Protein AF-A0A920FGV5-F1 (afdb_monomer)

Radius of gyration: 20.93 Å; Cα contacts (8 Å, |Δi|>4): 218; chains: 1; bounding box: 68×31×60 Å

Structure (mmCIF, N/CA/C/O backbone):
data_AF-A0A920FGV5-F1
#
_entry.id   AF-A0A920FGV5-F1
#
loop_
_atom_site.group_PDB
_atom_site.id
_atom_site.type_symbol
_atom_site.label_atom_id
_atom_site.label_alt_id
_atom_site.label_comp_id
_atom_site.label_asym_id
_atom_site.label_entity_id
_atom_site.label_seq_id
_atom_site.pdbx_PDB_ins_code
_atom_site.Cartn_x
_atom_site.Cartn_y
_atom_site.Cartn_z
_atom_site.occupancy
_atom_site.B_iso_or_equiv
_atom_site.auth_seq_id
_atom_site.auth_comp_id
_atom_sit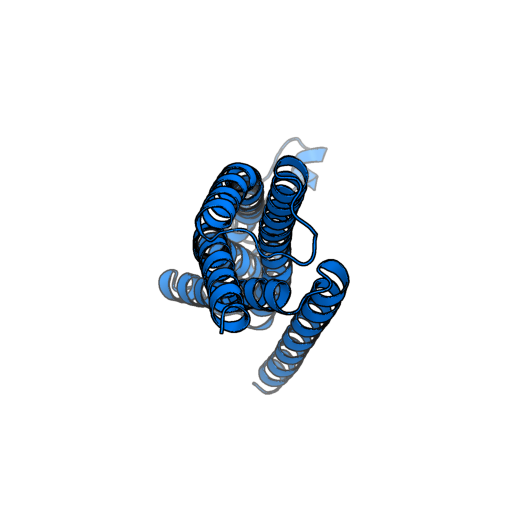e.auth_asym_id
_atom_site.auth_atom_id
_atom_site.pdbx_PDB_model_num
ATOM 1 N N . MET A 1 1 ? 6.441 -15.265 -30.733 1.00 62.12 1 MET A N 1
ATOM 2 C CA . MET A 1 1 ? 5.101 -15.097 -30.119 1.00 62.12 1 MET A CA 1
ATOM 3 C C . MET A 1 1 ? 4.821 -16.182 -29.085 1.00 62.12 1 MET A C 1
ATOM 5 O O . MET A 1 1 ? 4.307 -15.846 -28.029 1.00 62.12 1 MET A O 1
ATOM 9 N N . GLU A 1 2 ? 5.210 -17.440 -29.330 1.00 74.38 2 GLU A N 1
ATOM 10 C CA . GLU A 1 2 ? 5.067 -18.526 -28.342 1.00 74.38 2 GLU A CA 1
ATOM 11 C C . GLU A 1 2 ? 5.824 -18.269 -27.028 1.00 74.38 2 GLU A C 1
ATOM 13 O O . GLU A 1 2 ? 5.257 -18.471 -25.958 1.00 74.38 2 GLU A O 1
ATOM 18 N N . ASP A 1 3 ? 7.060 -17.759 -27.084 1.00 78.19 3 ASP A N 1
ATOM 19 C CA . ASP A 1 3 ? 7.849 -17.501 -25.867 1.00 78.19 3 ASP A CA 1
ATOM 20 C C . ASP A 1 3 ? 7.235 -16.401 -24.991 1.00 78.19 3 ASP A C 1
ATOM 22 O O . ASP A 1 3 ? 7.094 -16.584 -23.785 1.00 78.19 3 ASP A O 1
ATOM 26 N N . GLN A 1 4 ? 6.730 -15.320 -25.598 1.00 74.75 4 GLN A N 1
ATOM 27 C CA . GLN A 1 4 ? 6.008 -14.267 -24.869 1.00 74.75 4 GLN A CA 1
ATOM 28 C C . GLN A 1 4 ? 4.734 -14.797 -24.191 1.00 74.75 4 GLN A C 1
ATOM 30 O O . GLN A 1 4 ? 4.413 -14.390 -23.077 1.00 74.75 4 GLN A O 1
ATOM 35 N N . GLN A 1 5 ? 3.998 -15.711 -24.834 1.00 82.25 5 GLN A N 1
ATOM 36 C CA . GLN A 1 5 ? 2.807 -16.322 -24.231 1.00 82.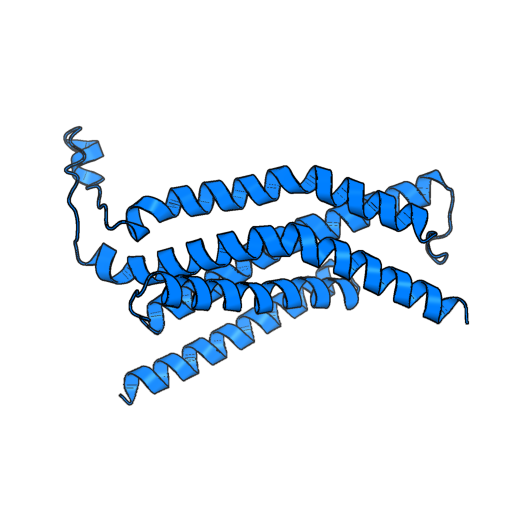25 5 GLN A CA 1
ATOM 37 C C . GLN A 1 5 ? 3.168 -17.245 -23.062 1.00 82.25 5 GLN A C 1
ATOM 39 O O . GLN A 1 5 ? 2.500 -17.213 -22.026 1.00 82.25 5 GLN A O 1
ATOM 44 N N . LYS A 1 6 ? 4.246 -18.029 -23.192 1.00 83.44 6 LYS A N 1
ATOM 45 C CA . LYS A 1 6 ? 4.766 -18.862 -22.098 1.00 83.44 6 LYS A CA 1
ATOM 46 C C . LYS A 1 6 ? 5.191 -17.999 -20.911 1.00 83.44 6 LYS A C 1
ATOM 48 O O . LYS A 1 6 ? 4.762 -18.268 -19.791 1.00 83.44 6 LYS A O 1
ATOM 53 N N . GLU A 1 7 ? 5.935 -16.924 -21.148 1.00 84.12 7 GLU A N 1
ATOM 54 C CA . GLU A 1 7 ? 6.348 -15.978 -20.105 1.00 84.12 7 GLU A CA 1
ATOM 55 C C . GLU A 1 7 ? 5.155 -15.294 -19.428 1.00 84.12 7 GLU A C 1
ATOM 57 O O . GLU A 1 7 ? 5.101 -15.235 -18.200 1.00 84.12 7 GLU A O 1
ATOM 62 N N . LEU A 1 8 ? 4.150 -14.848 -20.193 1.00 85.62 8 LEU A N 1
ATOM 63 C CA . LEU A 1 8 ? 2.898 -14.313 -19.643 1.00 85.62 8 LEU A CA 1
ATOM 64 C C . LEU A 1 8 ? 2.190 -15.322 -18.736 1.00 85.62 8 LEU A C 1
ATOM 66 O O . LEU A 1 8 ? 1.737 -14.969 -17.644 1.00 85.62 8 LEU A O 1
ATOM 70 N N . SER A 1 9 ? 2.083 -16.577 -19.174 1.00 88.12 9 SER A N 1
ATOM 71 C CA . SER A 1 9 ? 1.426 -17.634 -18.397 1.00 88.12 9 SER A CA 1
ATOM 72 C C . SER A 1 9 ? 2.180 -17.939 -17.097 1.00 88.12 9 SER A C 1
ATOM 74 O O . SER A 1 9 ? 1.573 -18.081 -16.033 1.00 88.12 9 SER A O 1
ATOM 76 N N . PHE A 1 10 ? 3.513 -17.938 -17.148 1.00 88.81 10 PHE A N 1
ATOM 77 C CA . PHE A 1 10 ? 4.359 -18.124 -15.978 1.00 88.81 10 PHE A CA 1
ATOM 78 C C . PHE A 1 10 ? 4.214 -16.959 -14.992 1.00 88.81 10 PHE A C 1
ATOM 80 O O . PHE A 1 10 ? 3.968 -17.176 -13.806 1.00 88.81 10 PHE A O 1
ATOM 87 N N . LEU A 1 11 ? 4.294 -15.718 -15.476 1.00 87.81 11 LEU A N 1
ATOM 88 C CA . LEU A 1 11 ? 4.238 -14.518 -14.636 1.00 87.81 11 LEU A CA 1
ATOM 89 C C . LEU A 1 11 ? 2.846 -14.270 -14.048 1.00 87.81 11 LEU A C 1
ATOM 91 O O . LEU A 1 11 ? 2.734 -13.826 -12.907 1.00 87.81 11 LEU A O 1
ATOM 95 N N . SER A 1 12 ? 1.779 -14.585 -14.783 1.00 88.81 12 SER A N 1
ATOM 96 C CA . SER A 1 12 ? 0.411 -14.542 -14.245 1.00 88.81 12 SER A CA 1
ATOM 97 C C . SER A 1 12 ? 0.197 -15.593 -13.153 1.00 88.81 12 SER A C 1
ATOM 99 O O . SER A 1 12 ? -0.369 -15.277 -12.106 1.00 88.81 12 SER A O 1
ATOM 101 N N . THR A 1 13 ? 0.729 -16.805 -13.336 1.00 91.38 13 THR A N 1
ATOM 102 C CA . THR A 1 13 ? 0.738 -17.836 -12.288 1.00 91.38 13 THR A CA 1
ATOM 103 C C . THR A 1 13 ? 1.537 -17.370 -11.069 1.00 91.38 13 THR A C 1
ATOM 105 O O . THR A 1 13 ? 1.059 -17.483 -9.942 1.00 91.38 13 THR A O 1
ATOM 108 N N . ALA A 1 14 ? 2.715 -16.772 -11.274 1.00 91.31 14 ALA A N 1
ATOM 109 C CA . ALA A 1 14 ? 3.535 -16.225 -10.195 1.00 91.31 14 ALA A CA 1
ATOM 110 C C . ALA A 1 14 ? 2.813 -15.110 -9.420 1.00 91.31 14 ALA A C 1
ATOM 112 O O . ALA A 1 14 ? 2.854 -15.095 -8.191 1.00 91.31 14 ALA A O 1
ATOM 113 N N . LEU A 1 15 ? 2.097 -14.216 -10.113 1.00 90.00 15 LEU A N 1
ATOM 114 C CA . LEU A 1 15 ? 1.279 -13.178 -9.484 1.00 90.00 15 LEU A CA 1
ATOM 115 C C . LEU A 1 15 ? 0.161 -13.784 -8.624 1.00 90.00 15 LEU A C 1
ATOM 117 O O . LEU A 1 15 ? -0.042 -13.344 -7.493 1.00 90.00 15 LEU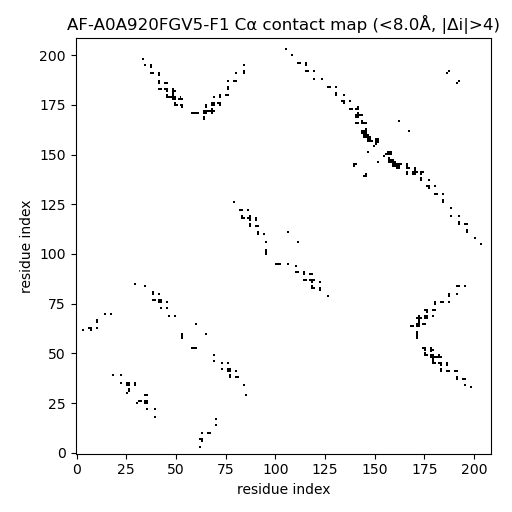 A O 1
ATOM 121 N N . LEU A 1 16 ? -0.539 -14.806 -9.125 1.00 92.81 16 LEU A N 1
ATOM 122 C CA . LEU A 1 16 ? -1.582 -15.502 -8.365 1.00 92.81 16 LEU A CA 1
ATOM 123 C C . LEU A 1 16 ? -1.018 -16.176 -7.111 1.00 92.81 16 LEU A C 1
ATOM 125 O O . LEU A 1 16 ? -1.588 -16.030 -6.031 1.00 92.81 16 LEU A O 1
ATOM 129 N N . VAL A 1 17 ? 0.121 -16.861 -7.233 1.00 94.00 17 VAL A N 1
ATOM 130 C CA . VAL A 1 17 ? 0.814 -17.471 -6.090 1.00 94.00 17 VAL A CA 1
ATOM 131 C C . VAL A 1 17 ? 1.244 -16.401 -5.084 1.00 94.00 17 VAL A C 1
ATOM 133 O O . VAL A 1 17 ? 1.019 -16.572 -3.888 1.00 94.00 17 VAL A O 1
ATOM 136 N N . ALA A 1 18 ? 1.792 -15.272 -5.539 1.00 91.50 18 ALA A N 1
ATOM 137 C CA . ALA A 1 18 ? 2.182 -14.168 -4.665 1.00 91.50 18 ALA A CA 1
ATOM 138 C C . ALA A 1 18 ? 0.981 -13.601 -3.889 1.00 91.50 18 ALA A C 1
ATOM 140 O O . ALA A 1 18 ? 1.044 -13.463 -2.668 1.00 91.50 18 ALA A O 1
ATOM 141 N N . VAL A 1 19 ? -0.137 -13.336 -4.572 1.00 91.69 19 VAL A N 1
ATOM 142 C CA . VAL A 1 19 ? -1.386 -12.865 -3.950 1.00 91.69 19 VAL A CA 1
ATOM 143 C C . VAL A 1 19 ? -1.933 -13.887 -2.951 1.00 91.69 19 VAL A C 1
ATOM 145 O O . VAL A 1 19 ? -2.377 -13.510 -1.866 1.00 91.69 19 VAL A O 1
ATOM 148 N N . PHE A 1 20 ? -1.867 -15.177 -3.277 1.00 93.38 20 PHE A N 1
ATOM 149 C CA . PHE A 1 20 ? -2.292 -16.248 -2.380 1.00 93.38 20 PHE A CA 1
ATOM 150 C C . PHE A 1 20 ? -1.418 -16.334 -1.119 1.00 93.38 20 PHE A C 1
ATOM 152 O O . PHE A 1 20 ? -1.941 -16.421 -0.009 1.00 93.38 20 PHE A O 1
ATOM 159 N N . LEU A 1 21 ? -0.094 -16.236 -1.254 1.00 93.62 21 LEU A N 1
ATOM 160 C CA . LEU A 1 21 ? 0.820 -16.199 -0.109 1.00 93.62 21 LEU A CA 1
ATOM 161 C C . LEU A 1 21 ? 0.582 -14.964 0.767 1.00 93.62 21 LEU A C 1
ATOM 163 O O . LEU A 1 21 ? 0.532 -15.079 1.991 1.00 93.62 21 LEU A O 1
ATOM 167 N N . ILE A 1 22 ? 0.363 -13.799 0.150 1.00 93.06 22 ILE A N 1
ATOM 168 C CA . ILE A 1 22 ? -0.027 -12.575 0.858 1.00 93.06 22 ILE A CA 1
ATOM 169 C C . ILE A 1 22 ? -1.320 -12.810 1.647 1.00 93.06 22 ILE A C 1
ATOM 171 O O . ILE A 1 22 ? -1.375 -12.475 2.828 1.00 93.06 22 ILE A O 1
ATOM 175 N N . LEU A 1 23 ? -2.344 -13.421 1.041 1.00 92.94 23 LEU A N 1
ATOM 176 C CA . LEU A 1 23 ? -3.597 -13.743 1.726 1.00 92.94 23 LEU A CA 1
ATOM 177 C C . LEU A 1 23 ? -3.352 -14.603 2.974 1.00 92.94 23 LEU A C 1
ATOM 179 O O . LEU A 1 23 ? -3.869 -14.271 4.040 1.00 92.94 23 LEU A O 1
ATOM 183 N N . LE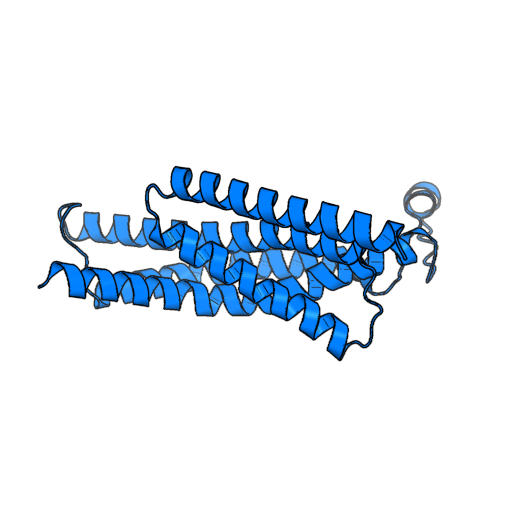U A 1 24 ? -2.556 -15.671 2.863 1.00 92.88 24 LEU A N 1
ATOM 184 C CA . LEU A 1 24 ? -2.244 -16.551 3.994 1.00 92.88 24 LEU A CA 1
ATOM 185 C C . LEU A 1 24 ? -1.539 -15.797 5.125 1.00 92.88 24 LEU A C 1
ATOM 187 O O . LEU A 1 24 ? -1.943 -15.909 6.285 1.00 92.88 24 LEU A O 1
ATOM 191 N N . ILE A 1 25 ? -0.532 -14.985 4.798 1.00 92.62 25 ILE A N 1
ATOM 192 C CA . ILE A 1 25 ? 0.185 -14.167 5.783 1.00 92.62 25 ILE A CA 1
ATOM 193 C C . ILE A 1 25 ? -0.783 -13.200 6.474 1.00 92.62 25 ILE A C 1
ATOM 195 O O . ILE A 1 25 ? -0.801 -13.122 7.700 1.00 92.62 25 ILE A O 1
ATOM 199 N N . LEU A 1 26 ? -1.639 -12.515 5.712 1.00 92.25 26 LEU A N 1
ATOM 200 C CA . LEU A 1 26 ? -2.597 -11.545 6.243 1.00 92.25 26 LEU A CA 1
ATOM 201 C C . LEU A 1 26 ? -3.649 -12.191 7.148 1.00 92.25 26 LEU A C 1
ATOM 203 O O . LEU A 1 26 ? -3.970 -11.641 8.202 1.00 92.25 26 LEU A O 1
ATOM 207 N N . VAL A 1 27 ? -4.195 -13.344 6.756 1.00 92.12 27 VAL A N 1
ATOM 208 C CA . VAL A 1 27 ? -5.166 -14.085 7.576 1.00 92.12 27 VAL A CA 1
ATOM 209 C C . VAL A 1 27 ? -4.524 -14.497 8.898 1.00 92.12 27 VAL A C 1
ATOM 211 O O . VAL A 1 27 ? -5.126 -14.296 9.953 1.00 92.12 27 VAL A O 1
ATOM 214 N N . THR A 1 28 ? -3.285 -14.987 8.848 1.00 91.19 28 THR A N 1
ATOM 215 C CA . THR A 1 28 ? -2.532 -15.398 10.040 1.00 91.19 28 THR A CA 1
ATOM 216 C C . THR A 1 28 ? -2.191 -14.199 10.933 1.00 91.19 28 THR A C 1
ATOM 218 O O . THR A 1 28 ? -2.327 -14.275 12.150 1.00 91.19 28 THR A O 1
ATOM 221 N N . GLN A 1 29 ? -1.811 -13.062 10.342 1.00 90.25 29 GLN A N 1
ATOM 222 C CA . GLN A 1 29 ? -1.442 -11.842 11.063 1.00 90.25 29 GLN A CA 1
ATOM 223 C C . GLN A 1 29 ? -2.638 -11.170 11.749 1.00 90.25 29 GLN A C 1
ATOM 225 O O . GLN A 1 29 ? -2.539 -10.751 12.901 1.00 90.25 29 GLN A O 1
ATOM 230 N N . PHE A 1 30 ? -3.763 -11.026 11.045 1.00 88.56 30 PHE A N 1
ATOM 231 C CA . PHE A 1 30 ? -4.923 -10.289 11.553 1.00 88.56 30 PHE A CA 1
ATOM 232 C C . PHE A 1 30 ? -5.937 -11.164 12.290 1.00 88.56 30 PHE A C 1
ATOM 234 O O . PHE A 1 30 ? -6.861 -10.616 12.894 1.00 88.56 30 PHE A O 1
ATOM 241 N N . ASN A 1 31 ? -5.799 -12.493 12.221 1.00 85.75 31 ASN A N 1
ATOM 242 C CA . ASN A 1 31 ? -6.756 -13.468 12.750 1.00 85.75 31 ASN A CA 1
ATOM 243 C C . ASN A 1 31 ? -8.220 -13.136 12.378 1.00 85.75 31 ASN A C 1
ATOM 245 O O . ASN A 1 31 ? -9.154 -13.309 13.160 1.00 85.75 31 ASN A O 1
ATOM 249 N N . ALA A 1 32 ? -8.417 -12.550 11.195 1.00 84.25 32 ALA A N 1
ATOM 250 C CA . ALA A 1 32 ? -9.699 -12.054 10.718 1.00 84.25 32 ALA A CA 1
ATOM 251 C C . ALA A 1 32 ? -9.699 -12.014 9.191 1.00 84.25 32 ALA A C 1
ATOM 253 O O . ALA A 1 32 ? -8.719 -11.593 8.589 1.00 84.25 32 ALA A O 1
ATOM 254 N N . PHE A 1 33 ? -10.824 -12.370 8.564 1.00 85.19 33 PHE A N 1
ATOM 255 C CA . PHE A 1 33 ? -10.941 -12.400 7.100 1.00 85.19 33 PHE A CA 1
ATOM 256 C C . PHE A 1 33 ? -11.206 -11.021 6.466 1.00 85.19 33 PHE A C 1
ATOM 258 O O . PHE A 1 33 ? -10.864 -10.777 5.314 1.00 85.19 33 PHE A O 1
ATOM 265 N N . SER A 1 34 ? -11.773 -10.073 7.221 1.00 88.19 34 SER A N 1
ATOM 266 C CA . SER A 1 34 ? -12.132 -8.749 6.687 1.00 88.19 34 SER A CA 1
ATOM 267 C C . SER A 1 34 ? -10.920 -7.883 6.333 1.00 88.19 34 SER A C 1
ATOM 269 O O . SER A 1 34 ? -10.922 -7.241 5.289 1.00 88.19 34 SER A O 1
ATOM 271 N N . SER A 1 35 ? -9.889 -7.861 7.185 1.00 90.12 35 SER A N 1
ATOM 272 C CA . SER A 1 35 ? -8.682 -7.051 6.958 1.00 90.12 35 SER A CA 1
ATOM 273 C C . SER A 1 35 ? -7.906 -7.491 5.705 1.00 90.12 35 SER A C 1
ATOM 275 O O . SER A 1 35 ? -7.611 -6.625 4.881 1.00 90.12 35 SER A O 1
ATOM 277 N N . PRO A 1 36 ? -7.643 -8.800 5.486 1.00 91.31 36 PRO A N 1
ATOM 278 C CA . PRO A 1 36 ? -7.029 -9.293 4.255 1.00 91.31 36 PRO A CA 1
ATOM 279 C C . PRO A 1 36 ? -7.779 -8.885 2.987 1.00 91.31 36 PRO A C 1
ATOM 281 O O . PRO A 1 36 ? -7.151 -8.435 2.036 1.00 91.31 36 PRO A O 1
ATOM 284 N N . VAL A 1 37 ? -9.113 -8.979 2.971 1.00 91.62 37 VAL A N 1
ATOM 285 C CA . VAL A 1 37 ? -9.919 -8.612 1.792 1.00 91.62 37 VAL A CA 1
ATOM 286 C C . VAL A 1 37 ? -9.780 -7.127 1.452 1.00 91.62 37 VAL A C 1
ATOM 288 O O . VAL A 1 37 ? -9.631 -6.779 0.281 1.00 91.62 37 VAL A O 1
ATOM 291 N N . ILE A 1 38 ? -9.777 -6.245 2.459 1.00 91.94 38 ILE A N 1
ATOM 292 C CA . ILE A 1 38 ? -9.575 -4.801 2.253 1.00 91.94 38 ILE A CA 1
ATOM 293 C C . ILE A 1 38 ? -8.201 -4.537 1.624 1.00 91.94 38 ILE A C 1
ATOM 295 O O . ILE A 1 38 ? -8.098 -3.787 0.654 1.00 91.94 38 ILE A O 1
ATOM 299 N N . ILE A 1 39 ? -7.159 -5.180 2.157 1.00 92.75 39 ILE A N 1
ATOM 300 C CA . ILE A 1 39 ? -5.776 -5.022 1.690 1.00 92.75 39 ILE A CA 1
ATOM 301 C C . ILE A 1 39 ? -5.609 -5.580 0.269 1.00 92.75 39 ILE A C 1
ATOM 303 O O . ILE A 1 39 ? -5.013 -4.934 -0.584 1.00 92.75 39 ILE A O 1
ATOM 307 N N . LEU A 1 40 ? -6.170 -6.750 -0.036 1.00 92.81 40 LEU A N 1
ATOM 308 C CA . LEU A 1 40 ? -6.092 -7.323 -1.383 1.00 92.81 40 LEU A CA 1
ATOM 309 C C . LEU A 1 40 ? -6.855 -6.494 -2.415 1.00 92.81 40 LEU A C 1
ATOM 311 O O . LEU A 1 40 ? -6.402 -6.352 -3.549 1.00 92.81 40 LEU A O 1
ATOM 315 N N . THR A 1 41 ? -7.977 -5.890 -2.021 1.00 91.62 41 THR A N 1
ATOM 316 C CA . THR A 1 41 ? -8.724 -4.989 -2.904 1.00 91.62 41 THR A CA 1
ATOM 317 C C . THR A 1 41 ? -7.871 -3.781 -3.299 1.00 91.62 41 THR A C 1
ATOM 319 O O . THR A 1 41 ? -7.862 -3.406 -4.470 1.00 91.62 41 THR A O 1
ATOM 322 N N . SER A 1 42 ? -7.093 -3.199 -2.376 1.00 90.75 42 SER A N 1
ATOM 323 C CA . SER A 1 42 ? -6.215 -2.068 -2.717 1.00 90.75 42 SER A CA 1
ATOM 324 C C . SER A 1 42 ? -5.084 -2.458 -3.674 1.00 90.75 42 SER A C 1
ATOM 326 O O . SER A 1 42 ? -4.701 -1.644 -4.513 1.00 90.75 42 SER A O 1
ATOM 328 N N . VAL A 1 43 ? -4.592 -3.700 -3.608 1.00 92.12 43 VAL A N 1
ATOM 329 C CA . VAL A 1 43 ? -3.618 -4.244 -4.572 1.00 92.12 43 VAL A CA 1
ATOM 330 C C . VAL A 1 43 ? -4.237 -4.396 -5.955 1.00 92.12 43 VAL A C 1
ATOM 332 O O . VAL A 1 43 ? -3.655 -3.964 -6.938 1.00 92.12 43 VAL A O 1
ATOM 335 N N . VAL A 1 44 ? -5.435 -4.969 -6.062 1.00 92.19 44 VAL A N 1
ATOM 336 C CA . VAL A 1 44 ? -6.100 -5.105 -7.369 1.00 92.19 44 VAL A CA 1
ATOM 337 C C . VAL A 1 44 ? -6.343 -3.730 -7.995 1.00 92.19 44 VAL A C 1
ATOM 339 O O . VAL A 1 44 ? -6.107 -3.533 -9.186 1.00 92.19 44 VAL A O 1
ATOM 342 N N . LEU A 1 45 ? -6.746 -2.748 -7.187 1.00 90.88 45 LEU A N 1
ATOM 343 C CA . LEU A 1 45 ? -6.948 -1.382 -7.661 1.00 90.88 45 LEU A CA 1
ATOM 344 C C . LEU A 1 45 ? -5.634 -0.673 -8.043 1.00 90.88 45 LEU A C 1
ATOM 346 O O . LEU A 1 45 ? -5.655 0.191 -8.920 1.00 90.88 45 LEU A O 1
ATOM 350 N N . SER A 1 46 ? -4.488 -1.028 -7.448 1.00 90.56 46 SER A N 1
ATOM 351 C CA . SER A 1 46 ? -3.194 -0.450 -7.845 1.00 90.56 46 SER A CA 1
ATOM 352 C C . SER A 1 46 ? -2.756 -0.882 -9.242 1.00 90.56 46 SER A C 1
ATOM 354 O O . SER A 1 46 ? -2.133 -0.086 -9.947 1.00 90.56 46 SER A O 1
ATOM 356 N N . LEU A 1 47 ? -3.140 -2.088 -9.679 1.00 92.31 47 LEU A N 1
ATOM 357 C CA . LEU A 1 47 ? -2.884 -2.575 -11.039 1.00 92.31 47 LEU A CA 1
ATOM 358 C C . LEU A 1 47 ? -3.494 -1.646 -12.089 1.00 92.31 47 LEU A C 1
ATOM 360 O O . LEU A 1 47 ? -2.847 -1.342 -13.089 1.00 92.31 47 LEU A O 1
ATOM 364 N N . ALA A 1 48 ? -4.702 -1.131 -11.838 1.00 92.38 48 ALA A N 1
ATOM 365 C CA . ALA A 1 48 ? -5.331 -0.159 -12.726 1.00 92.38 48 ALA A CA 1
ATOM 366 C C . ALA A 1 48 ? -4.458 1.097 -12.893 1.00 92.38 48 ALA A C 1
ATOM 368 O O . ALA A 1 48 ? -4.312 1.594 -14.004 1.00 92.38 48 ALA A O 1
ATOM 369 N N . GLY A 1 49 ? -3.806 1.559 -11.822 1.00 92.31 49 GLY A N 1
ATOM 370 C CA . GLY A 1 49 ? -2.868 2.683 -11.870 1.00 92.31 49 GLY A CA 1
ATOM 371 C C . GLY A 1 49 ? -1.642 2.427 -12.746 1.00 92.31 49 GLY A C 1
ATOM 372 O O . GLY A 1 49 ? -1.209 3.323 -13.468 1.00 92.31 49 GLY A O 1
ATOM 373 N N . VAL A 1 50 ? -1.119 1.196 -12.736 1.00 94.00 50 VAL A N 1
ATOM 374 C CA . VAL A 1 50 ? -0.009 0.781 -13.609 1.00 94.00 50 VAL A CA 1
ATOM 375 C C . VAL A 1 50 ? -0.418 0.888 -15.075 1.00 94.00 50 VAL A C 1
ATOM 377 O O . VAL A 1 50 ? 0.241 1.577 -15.853 1.00 94.00 50 VAL A O 1
ATOM 380 N N . PHE A 1 51 ? -1.528 0.243 -15.445 1.00 92.50 51 PHE A N 1
ATOM 381 C CA . PHE A 1 51 ? -2.006 0.240 -16.826 1.00 92.50 51 PHE A CA 1
ATOM 382 C C . PHE A 1 51 ? -2.380 1.647 -17.301 1.00 92.50 51 PHE A C 1
ATOM 384 O O . PHE A 1 51 ? -1.979 2.046 -18.393 1.00 92.50 51 PHE A O 1
ATOM 391 N N . LEU A 1 52 ? -3.072 2.432 -16.468 1.00 92.81 52 LEU A N 1
ATOM 392 C CA . LEU A 1 52 ? -3.410 3.823 -16.780 1.00 92.81 52 LEU A CA 1
ATOM 393 C C . LEU A 1 52 ? -2.157 4.675 -17.008 1.00 92.81 52 LEU A C 1
ATOM 395 O O . LEU A 1 52 ? -2.097 5.413 -17.989 1.00 92.81 52 LEU A O 1
ATOM 399 N N . GLY A 1 53 ? -1.139 4.557 -16.151 1.00 91.50 53 GLY A N 1
ATOM 400 C CA . GLY A 1 53 ? 0.099 5.327 -16.284 1.00 91.50 53 GLY A CA 1
ATOM 401 C C . GLY A 1 53 ? 0.886 5.001 -17.554 1.00 91.50 53 GLY A C 1
ATOM 402 O O . GLY A 1 53 ? 1.378 5.913 -18.223 1.00 91.50 53 GLY A O 1
ATOM 403 N N . ILE A 1 54 ? 0.948 3.718 -17.925 1.00 90.94 54 ILE A N 1
ATOM 404 C CA . ILE A 1 54 ? 1.595 3.262 -19.164 1.00 90.94 54 ILE A CA 1
ATOM 405 C C . ILE A 1 54 ? 0.852 3.802 -20.392 1.00 90.94 54 ILE A C 1
ATOM 407 O O . ILE A 1 54 ? 1.485 4.375 -21.279 1.00 90.94 54 ILE A O 1
ATOM 411 N N . VAL A 1 55 ? -0.482 3.689 -20.413 1.00 91.69 55 VAL A N 1
ATOM 412 C CA . VAL A 1 55 ? -1.323 4.158 -21.528 1.00 91.69 55 VAL A CA 1
ATOM 413 C C . VAL A 1 55 ? -1.228 5.675 -21.703 1.00 91.69 55 VAL A C 1
ATOM 415 O O . VAL A 1 55 ? -1.029 6.151 -22.820 1.00 91.69 55 VAL A O 1
ATOM 418 N N . ILE A 1 56 ? -1.319 6.443 -20.612 1.00 92.25 56 ILE A N 1
ATOM 419 C CA . ILE A 1 56 ? -1.230 7.913 -20.652 1.00 92.25 56 ILE A CA 1
ATOM 420 C C . ILE A 1 56 ? 0.143 8.365 -21.155 1.00 92.25 56 ILE A C 1
ATOM 422 O O . ILE A 1 56 ? 0.236 9.285 -21.967 1.00 92.25 56 ILE A O 1
ATOM 426 N N . SER A 1 57 ? 1.204 7.702 -20.699 1.00 87.56 57 SER A N 1
ATOM 427 C CA . SER A 1 57 ? 2.581 8.074 -21.037 1.00 87.56 57 SER A CA 1
ATOM 428 C C . SER A 1 57 ? 3.039 7.531 -22.392 1.00 87.56 57 SER A C 1
ATOM 430 O O . SER A 1 57 ? 4.153 7.833 -22.808 1.00 87.56 57 SER A O 1
ATOM 432 N N . ARG A 1 58 ? 2.193 6.746 -23.081 1.00 87.12 58 ARG A N 1
ATOM 433 C CA . ARG A 1 58 ? 2.484 6.103 -24.375 1.00 87.12 58 ARG A CA 1
ATOM 434 C C . ARG A 1 58 ? 3.793 5.303 -24.368 1.00 87.12 58 ARG A C 1
ATOM 436 O O . ARG A 1 58 ? 4.519 5.294 -25.356 1.00 87.12 58 ARG A O 1
ATOM 443 N N . ASN A 1 59 ? 4.097 4.660 -23.241 1.00 84.38 59 ASN A N 1
ATOM 444 C CA . ASN A 1 59 ? 5.268 3.795 -23.112 1.00 84.38 59 ASN A CA 1
ATOM 445 C C . ASN A 1 59 ? 4.935 2.369 -23.567 1.00 84.38 59 ASN A C 1
ATOM 447 O O . ASN A 1 59 ? 3.802 1.912 -23.407 1.00 84.38 59 ASN A O 1
ATOM 451 N N . ASP A 1 60 ? 5.938 1.651 -24.067 1.00 83.25 60 ASP A N 1
ATOM 452 C CA . ASP A 1 60 ? 5.776 0.258 -24.477 1.00 83.25 60 ASP A CA 1
ATOM 453 C C . ASP A 1 60 ? 5.540 -0.663 -23.275 1.00 83.25 60 ASP A C 1
ATOM 455 O O . ASP A 1 60 ? 6.212 -0.578 -22.240 1.00 83.25 60 ASP A O 1
ATOM 459 N N . PHE A 1 61 ? 4.592 -1.588 -23.429 1.00 82.31 61 PHE A N 1
ATOM 460 C CA . PHE A 1 61 ? 4.334 -2.630 -22.443 1.00 82.31 61 PHE A CA 1
ATOM 461 C C . PHE A 1 61 ? 5.295 -3.803 -22.659 1.00 82.31 61 PHE A C 1
ATOM 463 O O . PHE A 1 61 ? 5.036 -4.714 -23.447 1.00 82.31 61 PHE A 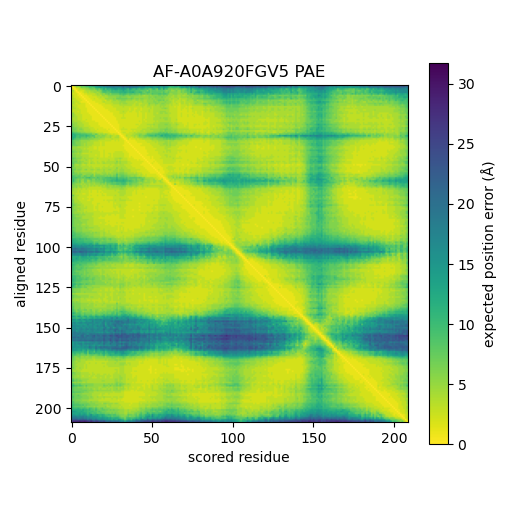O 1
ATOM 470 N N . VAL A 1 62 ? 6.418 -3.787 -21.941 1.00 87.94 62 VAL A N 1
ATOM 471 C CA . VAL A 1 62 ? 7.370 -4.903 -21.933 1.00 87.94 62 VAL A CA 1
ATOM 472 C C . VAL A 1 62 ? 6.919 -5.925 -20.898 1.00 87.94 62 VAL A C 1
ATOM 474 O O . VAL A 1 62 ? 7.183 -5.776 -19.707 1.00 87.94 62 VAL A O 1
ATOM 477 N N . ILE A 1 63 ? 6.250 -6.974 -21.381 1.00 86.19 63 ILE A N 1
ATOM 478 C CA . ILE A 1 63 ? 5.594 -8.028 -20.593 1.00 86.19 63 ILE A CA 1
ATOM 479 C C . ILE A 1 63 ? 6.389 -8.435 -19.346 1.00 86.19 63 ILE A C 1
ATOM 481 O O . ILE A 1 63 ? 5.883 -8.294 -18.235 1.00 86.19 63 ILE A O 1
ATOM 485 N N . ILE A 1 64 ? 7.623 -8.922 -19.518 1.00 89.88 64 ILE A N 1
ATOM 486 C CA . ILE A 1 64 ? 8.400 -9.506 -18.416 1.00 89.88 64 ILE A CA 1
ATOM 487 C C . ILE A 1 64 ? 8.684 -8.445 -17.350 1.00 89.88 64 ILE A C 1
ATOM 489 O O . ILE A 1 64 ? 8.376 -8.626 -16.173 1.00 89.88 64 ILE A O 1
ATOM 493 N N . MET A 1 65 ? 9.232 -7.307 -17.776 1.00 91.38 65 MET A N 1
ATOM 494 C CA . MET A 1 65 ? 9.681 -6.234 -16.888 1.00 91.38 65 MET A CA 1
ATOM 495 C C . MET A 1 65 ? 8.518 -5.562 -16.166 1.00 91.38 65 MET A C 1
ATOM 497 O O . MET A 1 65 ? 8.581 -5.316 -14.961 1.00 91.38 65 MET A O 1
ATOM 501 N N . THR A 1 66 ? 7.430 -5.296 -16.883 1.00 91.56 66 THR A N 1
ATOM 502 C CA . THR A 1 66 ? 6.239 -4.682 -16.304 1.00 91.56 66 THR A CA 1
ATOM 503 C C . THR A 1 66 ? 5.548 -5.623 -15.318 1.00 91.56 66 THR A C 1
ATOM 505 O O . THR A 1 66 ? 5.155 -5.177 -14.243 1.00 91.56 66 THR A O 1
ATOM 508 N N . MET A 1 67 ? 5.452 -6.923 -15.616 1.00 91.88 67 MET A N 1
ATOM 509 C CA . MET A 1 67 ? 4.868 -7.909 -14.697 1.00 91.88 67 MET A CA 1
ATOM 510 C C . MET A 1 67 ? 5.711 -8.111 -13.435 1.00 91.88 67 MET A C 1
ATOM 512 O O . MET A 1 67 ? 5.152 -8.178 -12.342 1.00 91.88 67 MET A O 1
ATOM 516 N N . ILE A 1 68 ? 7.043 -8.148 -13.550 1.00 92.69 68 ILE A N 1
ATOM 517 C CA . ILE A 1 68 ? 7.930 -8.160 -12.376 1.00 92.69 68 ILE A CA 1
ATOM 518 C C . ILE A 1 68 ? 7.696 -6.898 -11.534 1.00 92.69 68 ILE A C 1
ATOM 520 O O . ILE A 1 68 ? 7.505 -6.997 -10.323 1.00 92.69 68 ILE A O 1
ATOM 524 N N . GLY A 1 69 ? 7.616 -5.724 -12.172 1.00 93.62 69 GLY A N 1
ATOM 525 C CA . GLY A 1 69 ? 7.293 -4.465 -11.497 1.00 93.62 69 GLY A CA 1
ATOM 526 C C . GLY A 1 69 ? 5.944 -4.499 -10.773 1.00 93.62 69 GLY A C 1
ATOM 527 O O . GLY A 1 69 ? 5.846 -4.038 -9.638 1.00 93.62 69 GLY A O 1
ATOM 528 N N . ILE A 1 70 ? 4.920 -5.106 -11.380 1.00 94.06 70 ILE A N 1
ATOM 529 C CA . ILE A 1 70 ? 3.601 -5.321 -10.769 1.00 94.06 70 ILE A CA 1
ATOM 530 C C . ILE A 1 70 ? 3.692 -6.223 -9.527 1.00 94.06 70 ILE A C 1
ATOM 532 O O . ILE A 1 70 ? 3.114 -5.894 -8.489 1.00 94.06 70 ILE A O 1
ATOM 536 N N . ILE A 1 71 ? 4.423 -7.338 -9.605 1.00 93.50 71 ILE A N 1
ATOM 537 C CA . ILE A 1 71 ? 4.606 -8.258 -8.472 1.00 93.50 71 ILE A CA 1
ATOM 538 C C . ILE A 1 71 ? 5.333 -7.543 -7.322 1.00 93.50 71 ILE A C 1
ATOM 540 O O . ILE A 1 71 ? 4.905 -7.631 -6.170 1.00 93.50 71 ILE A O 1
ATOM 544 N N . SER A 1 72 ? 6.387 -6.775 -7.618 1.00 93.25 72 SER A N 1
ATOM 545 C CA . SER A 1 72 ? 7.094 -5.966 -6.616 1.00 93.25 72 SER A CA 1
ATOM 546 C C . SER A 1 72 ? 6.197 -4.884 -6.004 1.00 93.25 72 SER A C 1
ATOM 548 O O . SER A 1 72 ? 6.179 -4.708 -4.784 1.00 93.25 72 SER A O 1
ATOM 550 N N . LEU A 1 73 ? 5.409 -4.190 -6.831 1.00 94.25 73 LEU A N 1
ATOM 551 C CA . LEU A 1 73 ? 4.446 -3.183 -6.389 1.00 94.25 73 LEU A CA 1
ATOM 552 C C . LEU A 1 73 ? 3.411 -3.771 -5.427 1.00 94.25 73 LEU A C 1
ATOM 554 O O . LEU A 1 73 ? 3.090 -3.127 -4.427 1.00 94.25 73 LEU A O 1
ATOM 558 N N . ALA A 1 74 ? 2.902 -4.978 -5.695 1.00 93.88 74 ALA A N 1
ATOM 559 C CA . ALA A 1 74 ? 1.930 -5.634 -4.826 1.00 93.88 74 ALA A CA 1
ATOM 560 C C . ALA A 1 74 ? 2.448 -5.726 -3.382 1.00 93.88 74 ALA A C 1
ATOM 562 O O . ALA A 1 74 ? 1.731 -5.353 -2.456 1.00 93.88 74 ALA A O 1
ATOM 563 N N . GLY A 1 75 ? 3.715 -6.105 -3.182 1.00 92.81 75 GLY A N 1
ATOM 564 C CA . GLY A 1 75 ? 4.336 -6.144 -1.854 1.00 92.81 75 GLY A CA 1
ATOM 565 C C . GLY A 1 75 ? 4.399 -4.777 -1.162 1.00 92.81 75 GLY A C 1
ATOM 566 O O . GLY A 1 75 ? 4.060 -4.665 0.018 1.00 92.81 75 GLY A O 1
ATOM 567 N N . ILE A 1 76 ? 4.770 -3.721 -1.895 1.00 94.06 76 ILE A N 1
ATOM 568 C CA . ILE A 1 76 ? 4.847 -2.348 -1.360 1.00 94.06 76 ILE A CA 1
ATOM 569 C C . ILE A 1 76 ? 3.457 -1.863 -0.923 1.00 94.06 76 ILE A C 1
ATOM 571 O O . ILE A 1 76 ? 3.285 -1.348 0.183 1.00 94.06 76 ILE A O 1
ATOM 575 N N . VAL A 1 77 ? 2.449 -2.057 -1.777 1.00 93.69 77 VAL A N 1
ATOM 576 C CA . VAL A 1 77 ? 1.065 -1.638 -1.507 1.00 93.69 77 VAL A CA 1
ATOM 577 C C . VAL A 1 77 ? 0.481 -2.406 -0.322 1.00 93.69 77 VAL A C 1
ATOM 579 O O . VAL A 1 77 ? -0.152 -1.801 0.545 1.00 93.69 77 VAL A O 1
ATOM 582 N N . VAL A 1 78 ? 0.743 -3.714 -0.240 1.00 93.81 78 VAL A N 1
ATOM 583 C CA . VAL A 1 78 ? 0.340 -4.551 0.898 1.00 93.81 78 VAL A CA 1
ATOM 584 C C . VAL A 1 78 ? 0.955 -4.039 2.191 1.00 93.81 78 VAL A C 1
ATOM 586 O O . VAL A 1 78 ? 0.227 -3.876 3.164 1.00 93.81 78 VAL A O 1
ATOM 589 N N . ASN A 1 79 ? 2.252 -3.726 2.214 1.00 92.88 79 ASN A N 1
ATOM 590 C CA . ASN A 1 79 ? 2.915 -3.213 3.415 1.00 92.88 79 ASN A CA 1
ATOM 591 C C . ASN A 1 79 ? 2.265 -1.903 3.900 1.00 92.88 79 ASN A C 1
ATOM 593 O O . ASN A 1 79 ? 1.844 -1.799 5.055 1.00 92.88 79 ASN A O 1
ATOM 597 N N . ASN A 1 80 ? 2.066 -0.946 2.989 1.00 92.81 80 ASN A N 1
ATOM 598 C CA . ASN A 1 80 ? 1.405 0.321 3.305 1.00 92.81 80 ASN A CA 1
ATOM 599 C C . ASN A 1 80 ? -0.004 0.111 3.892 1.00 92.81 80 ASN A C 1
ATOM 601 O O . ASN A 1 80 ? -0.378 0.763 4.871 1.00 92.81 80 ASN A O 1
ATOM 605 N N . ALA A 1 81 ? -0.776 -0.823 3.330 1.00 92.69 81 ALA A N 1
ATOM 606 C CA . ALA A 1 81 ? -2.125 -1.131 3.790 1.00 92.69 81 ALA A CA 1
ATOM 607 C C . ALA A 1 81 ? -2.144 -1.902 5.127 1.00 92.69 81 ALA A C 1
ATOM 609 O O . ALA A 1 81 ? -2.953 -1.575 5.997 1.00 92.69 81 ALA A O 1
ATOM 610 N N . ILE A 1 82 ? -1.235 -2.866 5.338 1.00 93.00 82 ILE A N 1
ATOM 611 C CA . ILE A 1 82 ? -1.069 -3.598 6.608 1.00 93.00 82 ILE A CA 1
ATOM 612 C C . ILE A 1 82 ? -0.831 -2.613 7.747 1.00 93.00 82 ILE A C 1
ATOM 614 O O . ILE A 1 82 ? -1.533 -2.652 8.754 1.00 93.00 82 ILE A O 1
ATOM 618 N N . VAL A 1 83 ? 0.142 -1.716 7.581 1.00 91.81 83 VAL A N 1
ATOM 619 C CA . VAL A 1 83 ? 0.563 -0.774 8.625 1.00 91.81 83 VAL A CA 1
ATOM 620 C C . VAL A 1 83 ? -0.563 0.198 8.997 1.00 91.81 83 VAL A C 1
ATOM 622 O O . VAL A 1 83 ? -0.702 0.572 10.169 1.00 91.81 83 VAL A O 1
ATOM 625 N N . LEU A 1 84 ? -1.383 0.591 8.018 1.00 92.12 84 LEU A N 1
ATOM 626 C CA . LEU A 1 84 ? -2.570 1.415 8.227 1.00 92.12 84 LEU A CA 1
ATOM 627 C C . LEU A 1 84 ? -3.654 0.659 9.008 1.00 92.12 84 LEU A C 1
ATOM 629 O O . LEU A 1 84 ? -4.091 1.128 10.058 1.00 92.12 84 LEU A O 1
ATOM 633 N N . VAL A 1 85 ? -4.039 -0.528 8.535 1.00 93.31 85 VAL A N 1
ATOM 634 C CA . VAL A 1 85 ? -5.104 -1.340 9.144 1.00 93.31 85 VAL A CA 1
ATOM 635 C C . VAL A 1 85 ? -4.726 -1.817 10.547 1.00 93.31 85 VAL A C 1
ATOM 637 O O . VAL A 1 85 ? -5.549 -1.749 11.461 1.00 93.31 85 VAL A O 1
ATOM 640 N N . ASP A 1 86 ? -3.486 -2.262 10.751 1.00 92.25 86 ASP A N 1
ATOM 641 C CA . ASP A 1 86 ? -2.984 -2.689 12.060 1.00 92.25 86 ASP A CA 1
ATOM 642 C C . ASP A 1 86 ? -2.999 -1.545 13.076 1.00 92.25 86 ASP A C 1
ATOM 644 O O . ASP A 1 86 ? -3.443 -1.711 14.212 1.00 92.25 86 ASP A O 1
ATOM 648 N N . TYR A 1 87 ? -2.623 -0.340 12.652 1.00 92.25 87 TYR A N 1
ATOM 649 C CA . TYR A 1 87 ? -2.652 0.819 13.535 1.00 92.25 87 TYR A CA 1
ATOM 650 C C .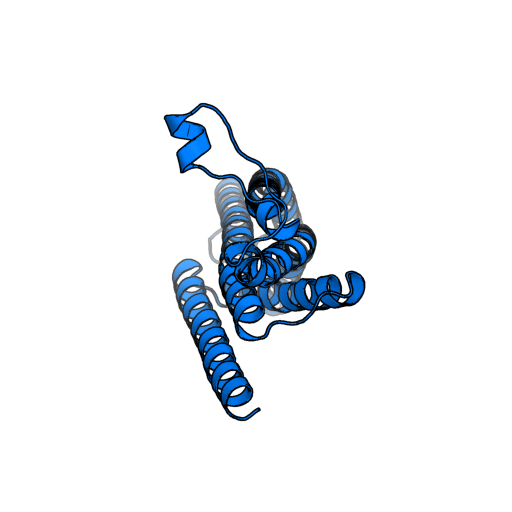 TYR A 1 87 ? -4.073 1.268 13.879 1.00 92.25 87 TYR A C 1
ATOM 652 O O . TYR A 1 87 ? -4.357 1.571 15.037 1.00 92.25 87 TYR A O 1
ATOM 660 N N . THR A 1 88 ? -5.002 1.228 12.922 1.00 92.69 88 THR A N 1
ATOM 661 C CA . THR A 1 88 ? -6.426 1.443 13.211 1.00 92.69 88 THR A CA 1
ATOM 662 C C . THR A 1 88 ? -6.960 0.390 14.190 1.00 92.69 88 THR A C 1
ATOM 664 O O . THR A 1 88 ? -7.668 0.734 15.138 1.00 92.69 88 THR A O 1
ATOM 667 N N . ASN A 1 89 ? -6.585 -0.886 14.031 1.00 91.38 89 ASN A N 1
ATOM 668 C CA . ASN A 1 89 ? -6.934 -1.945 14.985 1.00 91.38 89 ASN A CA 1
ATOM 669 C C . ASN A 1 89 ? -6.334 -1.688 16.377 1.00 91.38 89 ASN A C 1
ATOM 671 O O . ASN A 1 89 ? -7.007 -1.906 17.388 1.00 91.38 89 ASN A O 1
ATOM 675 N N . LEU A 1 90 ? -5.094 -1.196 16.445 1.00 91.81 90 LEU A N 1
ATOM 676 C CA . LEU A 1 90 ? -4.427 -0.826 17.690 1.00 91.81 90 LEU A CA 1
ATOM 677 C C . LEU A 1 90 ? -5.171 0.302 18.416 1.00 91.81 90 LEU A C 1
ATOM 679 O O . LEU A 1 90 ? -5.432 0.161 19.611 1.00 91.81 90 LEU A O 1
ATOM 683 N N . ILE A 1 91 ? -5.549 1.377 17.714 1.00 91.94 91 ILE A N 1
ATOM 684 C CA . ILE A 1 91 ? -6.321 2.490 18.295 1.00 91.94 91 ILE A CA 1
ATOM 685 C C . ILE A 1 91 ? -7.669 1.987 18.811 1.00 91.94 91 ILE A C 1
ATOM 687 O O . ILE A 1 91 ? -8.037 2.258 19.951 1.00 91.94 91 ILE A O 1
ATOM 691 N N . ARG A 1 92 ? -8.381 1.171 18.025 1.00 90.88 92 ARG A N 1
ATOM 692 C CA . ARG A 1 92 ? -9.654 0.576 18.464 1.00 90.88 92 ARG A CA 1
ATOM 693 C C . ARG A 1 92 ? -9.498 -0.272 19.724 1.00 90.88 92 ARG A C 1
ATOM 695 O O . ARG A 1 92 ? -10.349 -0.218 20.606 1.00 90.88 92 ARG A O 1
ATOM 702 N N . ARG A 1 93 ? -8.416 -1.048 19.831 1.00 89.69 93 ARG A N 1
ATOM 703 C CA . ARG A 1 93 ? -8.120 -1.843 21.030 1.00 89.69 93 ARG A CA 1
ATOM 704 C C . ARG A 1 93 ? -7.791 -0.965 22.240 1.00 89.69 93 ARG A C 1
ATOM 706 O O . ARG A 1 93 ? -8.157 -1.345 23.345 1.00 89.69 93 ARG A O 1
ATOM 713 N N . ARG A 1 94 ? -7.124 0.178 22.049 1.00 89.56 94 ARG A N 1
ATOM 714 C CA . ARG A 1 94 ? -6.867 1.159 23.119 1.00 89.56 94 ARG A CA 1
ATOM 715 C C . ARG A 1 94 ? -8.162 1.801 23.609 1.00 89.56 94 ARG A C 1
ATOM 717 O O . ARG A 1 94 ? -8.453 1.683 24.791 1.00 89.56 94 ARG A O 1
ATOM 724 N N . LYS A 1 95 ? -9.000 2.304 22.698 1.00 88.12 95 LYS A N 1
ATOM 725 C CA . LYS A 1 95 ? -10.319 2.862 23.039 1.00 88.12 95 LYS A CA 1
ATOM 726 C C . LYS A 1 95 ? -11.210 1.887 23.804 1.00 88.12 95 LYS A C 1
ATOM 728 O O . LYS A 1 95 ? -11.827 2.264 24.787 1.00 88.12 95 LYS A O 1
ATOM 733 N N . ARG A 1 96 ? -11.240 0.610 23.399 1.00 86.56 96 ARG A N 1
ATOM 734 C CA . ARG A 1 96 ? -11.976 -0.428 24.145 1.00 86.56 96 ARG A CA 1
ATOM 735 C C . ARG A 1 96 ? -11.517 -0.552 25.596 1.00 86.56 96 ARG A C 1
ATOM 737 O O . ARG A 1 96 ? -12.357 -0.707 26.468 1.00 86.56 96 ARG A O 1
ATOM 744 N N . LYS A 1 97 ? -10.203 -0.493 25.838 1.00 86.94 97 LYS A N 1
ATOM 745 C CA . LYS A 1 97 ? -9.643 -0.555 27.194 1.00 86.94 97 LYS A CA 1
ATOM 746 C C . LYS A 1 97 ? -9.960 0.700 28.005 1.00 86.94 97 LYS A C 1
ATOM 748 O O . LYS A 1 97 ? -10.225 0.582 29.189 1.00 86.94 97 LYS A O 1
ATOM 753 N N . GLU A 1 98 ? -9.923 1.875 27.383 1.00 86.69 98 GLU A N 1
ATOM 754 C CA . GLU A 1 98 ? -10.239 3.153 28.041 1.00 86.69 98 GLU A CA 1
ATOM 755 C C . GLU A 1 98 ? -11.710 3.244 28.464 1.00 86.69 98 GLU A C 1
ATOM 757 O O . GLU A 1 98 ? -12.014 3.813 29.506 1.00 86.69 98 GLU A O 1
ATOM 762 N N . LEU A 1 99 ? -12.609 2.653 27.676 1.00 85.12 99 LEU A N 1
ATOM 763 C CA . LEU A 1 99 ? -14.052 2.640 27.924 1.00 85.12 99 LEU A CA 1
ATOM 764 C C . LEU A 1 99 ? -14.528 1.420 28.736 1.00 85.12 99 LEU A C 1
ATOM 766 O O . LEU A 1 99 ? -15.730 1.249 28.913 1.00 85.12 99 LEU A O 1
ATOM 770 N N . ASP A 1 100 ? -13.603 0.562 29.181 1.00 83.12 100 ASP A N 1
ATOM 771 C CA . ASP A 1 100 ? -13.870 -0.704 29.886 1.00 83.12 100 ASP A CA 1
ATOM 772 C C . ASP A 1 100 ? -14.907 -1.609 29.183 1.00 83.12 100 ASP A C 1
ATOM 774 O O . ASP A 1 100 ? -15.752 -2.264 29.791 1.00 83.12 100 ASP A O 1
ATOM 778 N N . ILE A 1 101 ? -14.859 -1.632 27.847 1.00 81.38 101 ILE A N 1
ATOM 779 C CA . ILE A 1 101 ? -15.777 -2.411 27.011 1.00 81.38 101 ILE A CA 1
ATOM 780 C C . ILE A 1 101 ? -15.213 -3.826 26.824 1.00 81.38 101 ILE A C 1
ATOM 782 O O . ILE A 1 101 ? -14.091 -3.995 26.330 1.00 81.38 101 ILE A O 1
ATOM 786 N N . ASP A 1 102 ? -16.017 -4.853 27.133 1.00 78.81 102 ASP A N 1
ATOM 787 C CA . ASP A 1 102 ? -15.664 -6.259 26.887 1.00 78.81 102 ASP A CA 1
ATOM 788 C C . ASP A 1 102 ? -15.268 -6.474 25.412 1.00 78.81 102 ASP A C 1
ATOM 790 O O . ASP A 1 102 ? -15.874 -5.932 24.483 1.00 78.81 102 ASP A O 1
ATOM 794 N N . ILE A 1 103 ? -14.254 -7.311 25.172 1.00 71.06 103 ILE A N 1
ATOM 795 C CA . ILE A 1 103 ? -13.750 -7.644 23.835 1.00 71.06 103 ILE A CA 1
ATOM 796 C C . ILE A 1 103 ? -14.858 -8.136 22.880 1.00 71.06 103 ILE A C 1
ATOM 798 O O . ILE A 1 103 ? -14.731 -7.961 21.659 1.00 71.06 103 ILE A O 1
ATOM 802 N N . LYS A 1 104 ? -15.930 -8.720 23.433 1.00 70.19 104 LYS A N 1
ATOM 803 C CA . LYS A 1 104 ? -17.104 -9.236 22.721 1.00 70.19 104 LYS A CA 1
ATOM 804 C C . LYS A 1 104 ? -18.064 -8.138 22.260 1.00 70.19 104 LYS A C 1
ATOM 806 O O . LYS A 1 104 ? -18.789 -8.355 21.292 1.00 70.19 104 LYS A O 1
ATOM 811 N N . ILE A 1 105 ? -18.053 -6.965 22.892 1.00 75.81 105 ILE A N 1
ATOM 812 C CA . ILE A 1 105 ? -18.951 -5.857 22.558 1.00 75.81 105 ILE A CA 1
ATOM 813 C C . ILE A 1 105 ? -18.340 -5.023 21.420 1.00 75.81 105 ILE A C 1
ATOM 815 O O . ILE A 1 105 ? -17.147 -4.690 21.385 1.00 75.81 105 ILE A O 1
ATOM 819 N N . LEU A 1 106 ? -19.156 -4.714 20.412 1.00 78.94 106 LEU A N 1
ATOM 820 C CA . LEU A 1 106 ? -18.749 -3.874 19.288 1.00 78.94 106 LEU A CA 1
ATOM 821 C C . LEU A 1 106 ? -18.737 -2.401 19.719 1.00 78.94 106 LEU A C 1
ATOM 823 O O . LEU A 1 106 ? -19.700 -1.919 20.300 1.00 78.94 106 LEU A O 1
ATOM 827 N N . LEU A 1 107 ? -17.650 -1.695 19.390 1.00 79.56 107 LEU A N 1
ATOM 828 C CA . LEU A 1 107 ? -17.580 -0.231 19.490 1.00 79.56 107 LEU A CA 1
ATOM 829 C C . LEU A 1 107 ? -18.696 0.411 18.654 1.00 79.56 107 LEU A C 1
ATOM 831 O O . LEU A 1 107 ? -19.030 -0.107 17.581 1.00 79.56 107 LEU A O 1
ATOM 835 N N . SER A 1 108 ? -19.189 1.559 19.110 1.00 84.00 108 SER A N 1
ATOM 836 C CA . SER A 1 108 ? -20.113 2.425 18.381 1.00 84.00 108 SER A CA 1
ATOM 837 C C . SER A 1 108 ? -19.532 2.860 17.030 1.00 84.00 108 SER A C 1
ATOM 839 O O . SER A 1 108 ? -18.316 2.918 16.814 1.00 84.00 108 SER A O 1
ATOM 841 N N . ASN A 1 109 ? -20.422 3.214 16.100 1.00 85.50 109 ASN A N 1
ATOM 842 C CA . ASN A 1 109 ? -20.041 3.775 14.806 1.00 85.50 109 ASN A CA 1
ATOM 843 C C . ASN A 1 109 ? -19.188 5.044 14.949 1.00 85.50 109 ASN A C 1
ATOM 845 O O . ASN A 1 109 ? -18.295 5.258 14.130 1.00 85.50 109 ASN A O 1
ATOM 849 N N . GLU A 1 110 ? -19.441 5.876 15.961 1.00 85.75 110 GLU A N 1
ATOM 850 C CA . GLU A 1 110 ? -18.668 7.105 16.180 1.00 85.75 110 GLU A CA 1
ATOM 851 C C . GLU A 1 110 ? -17.245 6.798 16.649 1.00 85.75 110 GLU A C 1
ATOM 853 O O . GLU A 1 110 ? -16.275 7.274 16.061 1.00 85.75 110 GLU A O 1
ATOM 858 N N . GLU A 1 111 ? -17.105 5.891 17.614 1.00 87.62 111 GLU A N 1
ATOM 859 C CA . GLU A 1 111 ? -15.808 5.492 18.163 1.00 87.62 111 GLU A CA 1
ATOM 860 C C . GLU A 1 111 ? -14.900 4.874 17.095 1.00 87.62 111 GLU A C 1
ATOM 862 O O . GLU A 1 111 ? -13.693 5.143 17.059 1.00 87.62 111 GLU A O 1
ATOM 867 N N . VAL A 1 112 ? -15.476 4.067 16.194 1.00 87.56 112 VAL A N 1
ATOM 868 C CA . VAL A 1 112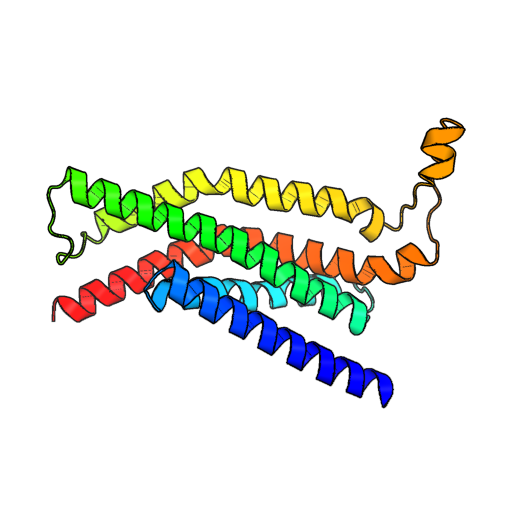 ? -14.734 3.486 15.069 1.00 87.56 112 VAL A CA 1
ATOM 869 C C . VAL A 1 112 ? -14.399 4.527 14.017 1.00 87.56 112 VAL A C 1
ATOM 871 O O . VAL A 1 112 ? -13.285 4.502 13.499 1.00 87.56 112 VAL A O 1
ATOM 874 N N . LYS A 1 113 ? -15.309 5.459 13.720 1.00 91.25 113 LYS A N 1
ATOM 875 C CA . LYS A 1 113 ? -15.022 6.565 12.801 1.00 91.25 113 LYS A CA 1
ATOM 876 C C . LYS A 1 113 ? -13.824 7.376 13.292 1.00 91.25 113 LYS A C 1
ATOM 878 O O . LYS A 1 113 ? -12.902 7.626 12.522 1.00 91.25 113 LYS A O 1
ATOM 883 N N . GLU A 1 114 ? -13.798 7.725 14.573 1.00 91.25 114 GLU A N 1
ATOM 884 C CA . GLU A 1 114 ? -12.677 8.440 15.182 1.00 91.25 114 GLU A CA 1
ATOM 885 C C . GLU A 1 114 ? -11.371 7.643 15.108 1.00 91.25 114 GLU A C 1
ATOM 887 O O . GLU A 1 114 ? -10.353 8.189 14.690 1.00 91.25 114 GLU A O 1
ATOM 892 N N . ALA A 1 115 ? -11.401 6.343 15.421 1.00 91.25 115 ALA A N 1
ATOM 893 C CA . ALA A 1 115 ? -10.211 5.494 15.344 1.00 91.25 115 ALA A CA 1
ATOM 894 C C . ALA A 1 115 ? -9.663 5.363 13.910 1.00 91.25 115 ALA A C 1
ATOM 896 O O . ALA A 1 115 ? -8.451 5.294 13.700 1.00 91.25 115 ALA A O 1
ATOM 897 N N . VAL A 1 116 ? -10.548 5.335 12.910 1.00 92.69 116 VAL A N 1
ATOM 898 C CA . VAL A 1 116 ? -10.173 5.322 11.490 1.00 92.69 116 VAL A CA 1
ATOM 899 C C . VAL A 1 116 ? -9.547 6.658 11.081 1.00 92.69 116 VAL A C 1
ATOM 901 O O . VAL A 1 116 ? -8.510 6.657 10.419 1.00 92.69 116 VAL A O 1
ATOM 904 N N . ILE A 1 117 ? -10.125 7.789 11.502 1.00 92.81 117 ILE A N 1
ATOM 905 C CA . ILE A 1 117 ? -9.594 9.131 11.210 1.00 92.81 117 ILE A CA 1
ATOM 906 C C . ILE A 1 117 ? -8.220 9.324 11.856 1.00 92.81 117 ILE A C 1
ATOM 908 O O . ILE A 1 117 ? -7.287 9.785 11.197 1.00 92.81 117 ILE A O 1
ATOM 912 N N . GLU A 1 118 ? -8.080 8.966 13.130 1.00 92.62 118 GLU A N 1
ATOM 913 C CA . GLU A 1 118 ? -6.814 9.048 13.856 1.00 92.62 118 GLU A CA 1
ATOM 914 C C . GLU A 1 118 ? -5.760 8.133 13.224 1.00 92.62 118 GLU A C 1
ATOM 916 O O . GLU A 1 118 ? -4.639 8.566 12.945 1.00 92.62 118 GLU A O 1
ATOM 921 N N . GLY A 1 119 ? -6.140 6.893 12.898 1.00 90.25 119 GLY A N 1
ATOM 922 C CA . GLY A 1 119 ? -5.242 5.945 12.253 1.00 90.25 119 GLY A CA 1
ATOM 923 C C . GLY A 1 119 ? -4.755 6.427 10.887 1.00 90.25 119 GLY A C 1
ATOM 924 O O . GLY A 1 119 ? -3.555 6.382 10.609 1.00 90.25 119 GLY A O 1
ATOM 925 N N . GLY A 1 120 ? -5.668 6.966 10.074 1.00 90.19 120 GLY A N 1
ATOM 926 C CA . GLY A 1 120 ? -5.360 7.576 8.783 1.00 90.19 120 GLY A CA 1
ATOM 927 C C . GLY A 1 120 ? -4.401 8.758 8.906 1.00 90.19 120 GLY A C 1
ATOM 928 O O . GLY A 1 120 ? -3.377 8.783 8.227 1.00 90.19 120 GLY A O 1
ATOM 929 N N . LYS A 1 121 ? -4.671 9.704 9.816 1.00 91.62 121 LYS A N 1
ATOM 930 C CA . LYS A 1 121 ? -3.815 10.884 10.034 1.00 91.62 121 LYS A CA 1
ATOM 931 C C . LYS A 1 121 ? -2.388 10.505 10.430 1.00 91.62 121 LYS A C 1
ATOM 933 O O . LYS A 1 121 ? -1.436 11.061 9.884 1.00 91.62 121 LYS A O 1
ATOM 938 N N . THR A 1 1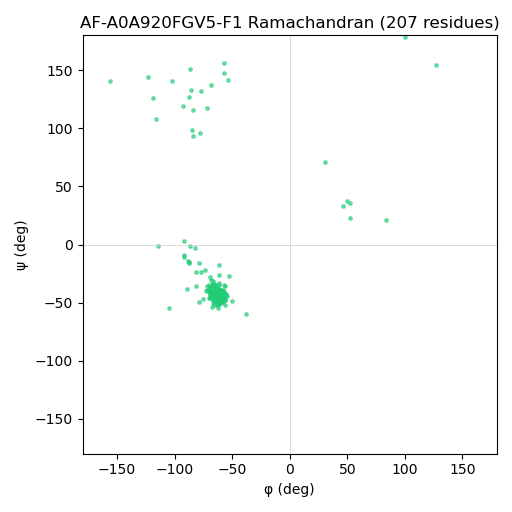22 ? -2.228 9.552 11.345 1.00 91.38 122 THR A N 1
ATOM 939 C CA . THR A 1 122 ? -0.900 9.162 11.838 1.00 91.38 122 THR A CA 1
ATOM 940 C C . THR A 1 122 ? -0.104 8.378 10.798 1.00 91.38 122 THR A C 1
ATOM 942 O O . THR A 1 122 ? 1.113 8.540 10.690 1.00 91.38 122 THR A O 1
ATOM 945 N N . ARG A 1 123 ? -0.770 7.540 9.998 1.00 92.19 123 ARG A N 1
ATOM 946 C CA . ARG A 1 123 ? -0.109 6.692 8.994 1.00 92.19 123 ARG A CA 1
ATOM 947 C C . ARG A 1 123 ? 0.074 7.360 7.637 1.00 92.19 123 ARG A C 1
ATOM 949 O O . ARG A 1 123 ? 0.912 6.900 6.864 1.00 92.19 123 ARG A O 1
ATOM 956 N N . LEU A 1 124 ? -0.604 8.481 7.395 1.00 90.94 124 LEU A N 1
ATOM 957 C CA . LEU A 1 124 ? -0.424 9.308 6.204 1.00 90.94 124 LEU A CA 1
ATOM 958 C C . LEU A 1 124 ? 1.055 9.630 5.947 1.00 90.94 124 LEU A C 1
ATOM 960 O O . LEU A 1 124 ? 1.540 9.424 4.839 1.00 90.94 124 LEU A O 1
ATOM 964 N N . ARG A 1 125 ? 1.792 10.085 6.972 1.00 92.56 125 ARG A N 1
ATOM 965 C CA . ARG A 1 125 ? 3.201 10.487 6.811 1.00 92.56 125 ARG A CA 1
ATOM 966 C C . ARG A 1 125 ? 4.117 9.304 6.453 1.00 92.56 125 ARG A C 1
ATOM 968 O O . ARG A 1 125 ? 4.811 9.419 5.448 1.00 92.56 125 ARG A O 1
ATOM 975 N N . PRO A 1 126 ? 4.118 8.171 7.189 1.00 91.62 126 PRO A N 1
ATOM 976 C CA . PRO A 1 126 ? 4.903 6.996 6.801 1.00 91.62 126 PRO A CA 1
ATOM 977 C C . PRO A 1 126 ? 4.603 6.459 5.393 1.00 91.62 126 PRO A C 1
ATOM 979 O O . PRO A 1 126 ? 5.531 6.116 4.659 1.00 91.62 126 PRO A O 1
ATOM 982 N N . VAL A 1 127 ? 3.323 6.397 5.003 1.00 93.00 127 VAL A N 1
ATOM 983 C CA . VAL A 1 127 ? 2.916 5.875 3.686 1.00 93.00 127 VAL A CA 1
ATOM 984 C C . VAL A 1 127 ? 3.389 6.804 2.567 1.00 93.00 127 VAL A C 1
ATOM 986 O O . VAL A 1 127 ? 3.989 6.340 1.599 1.00 93.00 127 VAL A O 1
ATOM 989 N N . LEU A 1 128 ? 3.195 8.118 2.720 1.00 93.75 128 LEU A N 1
ATOM 990 C CA . LEU A 1 128 ? 3.696 9.104 1.761 1.00 93.75 128 LEU A CA 1
ATOM 991 C C . LEU A 1 128 ? 5.221 9.082 1.664 1.00 93.75 128 LEU A C 1
ATOM 993 O O . LEU A 1 128 ? 5.748 9.129 0.559 1.00 93.75 128 LEU A O 1
ATOM 997 N N . LEU A 1 129 ? 5.927 8.977 2.793 1.00 94.88 129 LEU A N 1
ATOM 998 C CA . LEU A 1 129 ? 7.387 8.914 2.801 1.00 94.88 129 LEU A CA 1
ATOM 999 C C . LEU A 1 129 ? 7.881 7.715 1.989 1.00 94.88 129 LEU A C 1
ATOM 1001 O O . LEU A 1 129 ? 8.736 7.890 1.133 1.00 94.88 129 LEU A O 1
ATOM 1005 N N . THR A 1 130 ? 7.297 6.534 2.205 1.00 93.75 130 THR A N 1
ATOM 1006 C CA . THR A 1 130 ? 7.643 5.310 1.464 1.00 93.75 130 THR A CA 1
ATOM 1007 C C . THR A 1 130 ? 7.383 5.468 -0.033 1.00 93.75 130 THR A C 1
ATOM 1009 O O . THR A 1 130 ? 8.211 5.076 -0.854 1.00 93.75 130 THR A O 1
ATOM 1012 N N . ALA A 1 131 ? 6.250 6.072 -0.400 1.00 93.12 131 ALA A N 1
ATOM 1013 C CA . ALA A 1 131 ? 5.920 6.326 -1.796 1.00 93.12 131 ALA A CA 1
ATOM 1014 C C . ALA A 1 131 ? 6.922 7.286 -2.446 1.00 93.12 131 ALA A C 1
ATOM 1016 O O . ALA A 1 131 ? 7.494 6.971 -3.486 1.00 93.12 131 ALA A O 1
ATOM 1017 N N . ILE A 1 132 ? 7.181 8.425 -1.803 1.00 95.00 132 ILE A N 1
ATOM 1018 C CA . ILE A 1 132 ? 8.083 9.464 -2.303 1.00 95.00 132 ILE A CA 1
ATOM 1019 C C . ILE A 1 132 ? 9.508 8.928 -2.430 1.00 95.00 132 ILE A C 1
ATOM 1021 O O . ILE A 1 132 ? 10.121 9.096 -3.479 1.00 95.00 132 ILE A O 1
ATOM 1025 N N . THR A 1 133 ? 10.040 8.255 -1.408 1.00 95.44 133 THR A N 1
ATOM 1026 C CA . THR A 1 133 ? 11.411 7.725 -1.454 1.00 95.44 133 THR A CA 1
ATOM 1027 C C . THR A 1 133 ? 11.566 6.643 -2.516 1.00 95.44 133 THR A C 1
ATOM 1029 O O . THR A 1 133 ? 12.566 6.643 -3.228 1.00 95.44 133 THR A O 1
ATOM 1032 N N . THR A 1 134 ? 10.566 5.775 -2.693 1.00 94.25 134 THR A N 1
ATOM 1033 C CA . THR A 1 134 ? 10.579 4.761 -3.759 1.00 94.25 134 THR A CA 1
ATOM 1034 C C . THR A 1 134 ? 10.523 5.405 -5.142 1.00 94.25 134 THR A C 1
ATOM 1036 O O . THR A 1 134 ? 11.292 5.033 -6.025 1.00 94.25 134 THR A O 1
ATOM 1039 N N . ILE A 1 135 ? 9.650 6.399 -5.335 1.00 94.00 135 ILE A N 1
ATOM 1040 C CA . ILE A 1 135 ? 9.535 7.120 -6.606 1.00 94.00 135 ILE A CA 1
ATOM 1041 C C . ILE A 1 135 ? 10.846 7.836 -6.929 1.00 94.00 135 ILE A C 1
ATOM 1043 O O . ILE A 1 135 ? 11.346 7.692 -8.038 1.00 94.00 135 ILE A O 1
ATOM 1047 N N . LEU A 1 136 ? 11.432 8.550 -5.965 1.00 92.75 136 LEU A N 1
ATOM 1048 C CA . LEU A 1 136 ? 12.709 9.242 -6.148 1.00 92.75 136 LEU A CA 1
ATOM 1049 C C . LEU A 1 136 ? 13.863 8.267 -6.408 1.00 92.75 136 LEU A C 1
ATOM 1051 O O . LEU A 1 136 ? 14.696 8.542 -7.266 1.00 92.75 136 LEU A O 1
ATOM 1055 N N . GLY A 1 137 ? 13.897 7.120 -5.725 1.00 90.75 137 GLY A N 1
ATOM 1056 C CA . GLY A 1 137 ? 14.922 6.094 -5.935 1.00 90.75 137 GLY A CA 1
ATOM 1057 C C . GLY A 1 137 ? 14.859 5.448 -7.322 1.00 90.75 137 GLY A C 1
ATOM 1058 O O . GLY A 1 137 ? 15.893 5.134 -7.903 1.00 90.75 137 GLY A O 1
ATOM 1059 N N . LEU A 1 138 ? 13.655 5.291 -7.879 1.00 91.25 138 LEU A N 1
ATOM 1060 C CA . LEU A 1 138 ? 13.440 4.718 -9.212 1.00 91.25 138 LEU A CA 1
ATOM 1061 C C . LEU A 1 138 ? 13.405 5.769 -10.333 1.00 91.25 138 LEU A C 1
ATOM 1063 O O . LEU A 1 138 ? 13.414 5.413 -11.512 1.00 91.25 138 LEU A O 1
ATOM 1067 N N . PHE A 1 139 ? 13.385 7.060 -9.996 1.00 89.31 139 PHE A N 1
ATOM 1068 C CA . PHE A 1 139 ? 13.290 8.152 -10.963 1.00 89.31 139 PHE A CA 1
ATOM 1069 C C . PHE A 1 139 ? 14.459 8.198 -11.970 1.00 89.31 139 PHE A C 1
ATOM 1071 O O . PHE A 1 139 ? 14.190 8.360 -13.166 1.00 89.31 139 PHE A O 1
ATOM 1078 N N . PRO A 1 140 ? 15.738 8.003 -11.574 1.00 85.38 140 PRO A N 1
ATOM 1079 C CA . PRO A 1 140 ? 16.848 7.967 -12.532 1.00 85.38 140 PRO A CA 1
ATOM 1080 C C . PRO A 1 140 ? 16.679 6.852 -13.573 1.00 85.38 140 PRO A C 1
ATOM 1082 O O . PRO A 1 140 ? 16.791 7.094 -14.773 1.00 85.38 140 PRO A O 1
ATOM 1085 N N . LEU A 1 141 ? 16.279 5.655 -13.132 1.00 85.44 141 LEU A N 1
ATOM 1086 C CA . LEU A 1 141 ? 16.034 4.507 -14.012 1.00 85.44 141 LEU A CA 1
ATOM 1087 C C . LEU A 1 141 ? 14.842 4.739 -14.951 1.00 85.44 141 LEU A C 1
ATOM 1089 O O . LEU A 1 141 ? 14.897 4.387 -16.128 1.00 85.44 141 LEU A O 1
ATOM 1093 N N . ALA A 1 142 ? 13.775 5.366 -14.453 1.00 85.31 142 ALA A N 1
ATOM 1094 C CA . ALA A 1 142 ? 12.590 5.687 -15.243 1.00 85.31 142 ALA A CA 1
ATOM 1095 C C . ALA A 1 142 ? 12.852 6.769 -16.310 1.00 85.31 142 ALA A C 1
ATOM 1097 O O . ALA A 1 142 ? 12.311 6.692 -17.416 1.00 85.31 142 ALA A O 1
ATOM 1098 N N . SER A 1 143 ? 13.692 7.760 -15.989 1.00 82.81 143 SER A N 1
ATOM 1099 C CA . SER A 1 143 ? 14.112 8.831 -16.910 1.00 82.81 143 SER A CA 1
ATOM 1100 C C . SER A 1 143 ? 15.202 8.397 -17.897 1.00 82.81 143 SER A C 1
ATOM 1102 O O . SER A 1 143 ? 15.392 9.049 -18.922 1.00 82.81 143 SER A O 1
ATOM 1104 N N . GLY A 1 144 ? 15.867 7.269 -17.637 1.00 78.00 144 GLY A N 1
ATOM 1105 C CA . GLY A 1 144 ? 16.937 6.730 -18.474 1.00 78.00 144 GLY A CA 1
ATOM 1106 C C . GLY A 1 144 ? 18.315 7.333 -18.209 1.00 78.00 144 GLY A C 1
ATOM 1107 O O . GLY A 1 144 ? 19.190 7.267 -19.074 1.00 78.00 144 GLY A O 1
ATOM 1108 N N . LEU A 1 145 ? 18.492 7.916 -17.024 1.00 78.25 145 LEU A N 1
ATOM 1109 C CA . LEU A 1 145 ? 19.743 8.470 -16.533 1.00 78.25 145 LEU A CA 1
ATOM 1110 C C . LEU A 1 145 ? 20.581 7.339 -15.920 1.00 78.25 145 LEU A C 1
ATOM 1112 O O . LEU A 1 145 ? 20.181 6.743 -14.919 1.00 78.25 145 LEU A O 1
ATOM 1116 N N . ASN A 1 146 ? 21.743 7.054 -16.510 1.00 72.81 146 ASN A N 1
ATOM 1117 C CA . ASN A 1 146 ? 22.745 6.159 -15.937 1.00 72.81 146 ASN A CA 1
ATOM 1118 C C . ASN A 1 146 ? 23.887 6.967 -15.315 1.00 72.81 146 ASN A C 1
ATOM 1120 O O . ASN A 1 146 ? 24.329 7.978 -15.864 1.00 72.81 146 ASN A O 1
ATOM 1124 N N . ILE A 1 147 ? 24.360 6.493 -14.165 1.00 71.62 147 ILE A N 1
ATOM 1125 C CA . ILE A 1 147 ? 25.518 7.028 -13.449 1.00 71.62 147 ILE A CA 1
ATOM 1126 C C . ILE A 1 147 ? 26.539 5.901 -13.383 1.00 71.62 147 ILE A C 1
ATOM 1128 O O . ILE A 1 147 ? 26.217 4.806 -12.913 1.00 71.62 147 ILE A O 1
ATOM 1132 N N . ASP A 1 148 ? 27.760 6.153 -13.845 1.00 73.94 148 ASP A N 1
ATOM 1133 C CA . ASP A 1 148 ? 28.840 5.190 -13.679 1.00 73.94 148 ASP A CA 1
ATOM 1134 C C . ASP A 1 148 ? 29.362 5.274 -12.240 1.00 73.94 148 ASP A C 1
ATOM 1136 O O . ASP A 1 148 ? 30.189 6.118 -11.906 1.00 73.94 148 ASP A O 1
ATOM 1140 N N . PHE A 1 149 ? 28.863 4.399 -11.362 1.00 72.00 149 PHE A N 1
ATOM 1141 C CA . PHE A 1 149 ? 29.292 4.350 -9.961 1.00 72.00 149 PHE A CA 1
ATOM 1142 C C . PHE A 1 149 ? 30.785 4.026 -9.807 1.00 72.00 149 PHE A C 1
ATOM 1144 O O . PHE A 1 149 ? 31.388 4.411 -8.806 1.00 72.00 149 PHE A O 1
ATOM 1151 N N . PHE A 1 150 ? 31.397 3.336 -10.775 1.00 72.69 150 PHE A N 1
ATOM 1152 C CA . PHE A 1 150 ? 32.810 2.981 -10.710 1.00 72.69 150 PHE A CA 1
ATOM 1153 C C . PHE A 1 150 ? 33.690 4.201 -10.996 1.00 72.69 150 PHE A C 1
ATOM 1155 O O . PHE A 1 150 ? 34.593 4.494 -10.209 1.00 72.69 150 PHE A O 1
ATOM 1162 N N . SER A 1 151 ? 33.382 4.966 -12.050 1.00 67.81 151 SER A N 1
ATOM 1163 C CA . SER A 1 151 ? 34.033 6.264 -12.297 1.00 67.81 151 SER A CA 1
ATOM 1164 C C . SER A 1 151 ? 33.670 7.305 -11.227 1.00 67.81 151 SER A C 1
ATOM 1166 O O . SER A 1 151 ? 34.547 8.055 -10.802 1.00 67.81 151 SER A O 1
ATOM 1168 N N . LEU A 1 152 ? 32.449 7.287 -10.681 1.00 76.88 152 LEU A N 1
ATOM 1169 C CA . LEU A 1 152 ? 32.041 8.170 -9.582 1.00 76.88 152 LEU A CA 1
ATOM 1170 C C . LEU A 1 152 ? 32.924 7.976 -8.338 1.00 76.88 152 LEU A C 1
ATOM 1172 O O . LEU A 1 152 ? 33.361 8.950 -7.734 1.00 76.88 152 LEU A O 1
ATOM 1176 N N . VAL A 1 153 ? 33.190 6.724 -7.949 1.00 78.44 153 VAL A N 1
ATOM 1177 C CA . VAL A 1 153 ? 33.956 6.404 -6.730 1.00 78.44 153 VAL A CA 1
ATOM 1178 C C . VAL A 1 153 ? 35.466 6.509 -6.955 1.00 78.44 153 VAL A C 1
ATOM 1180 O O . VAL A 1 153 ? 36.193 6.909 -6.047 1.00 78.44 153 VAL A O 1
ATOM 1183 N N . LYS A 1 154 ? 35.958 6.148 -8.145 1.00 81.06 154 LYS A N 1
ATOM 1184 C CA . LYS A 1 154 ? 37.397 6.098 -8.441 1.00 81.06 154 LYS A CA 1
ATOM 1185 C C . LYS A 1 154 ? 37.953 7.423 -8.961 1.00 81.06 154 LYS A C 1
ATOM 1187 O O . LYS A 1 154 ? 39.079 7.782 -8.629 1.00 81.06 154 LYS A O 1
ATOM 1192 N N . GLU A 1 155 ? 37.186 8.125 -9.788 1.00 80.50 155 GLU A N 1
ATOM 1193 C CA . GLU A 1 155 ? 37.628 9.306 -10.540 1.00 80.50 155 GLU A CA 1
ATOM 1194 C C . GLU A 1 155 ? 36.907 10.588 -10.091 1.00 80.50 155 GLU A C 1
ATOM 1196 O O . GLU A 1 155 ? 37.214 11.657 -10.608 1.00 80.50 155 GLU A O 1
ATOM 1201 N N . TRP A 1 156 ? 35.974 10.503 -9.125 1.00 73.50 156 TRP A N 1
ATOM 1202 C CA . TRP A 1 156 ? 35.066 11.600 -8.744 1.00 73.50 156 TRP A CA 1
ATOM 1203 C C . TRP A 1 156 ? 34.301 12.195 -9.941 1.00 73.50 156 TRP A C 1
ATOM 1205 O O . TRP A 1 156 ? 33.814 13.324 -9.878 1.00 73.50 156 TRP A O 1
ATOM 1215 N N . ASP A 1 157 ? 34.160 11.419 -11.019 1.00 69.81 157 ASP A N 1
ATOM 1216 C CA . ASP A 1 157 ? 33.449 11.797 -12.235 1.00 69.81 157 ASP A CA 1
ATOM 1217 C C . ASP A 1 157 ? 32.242 10.864 -12.415 1.00 69.81 157 ASP A C 1
ATOM 1219 O O . ASP A 1 157 ? 32.416 9.684 -12.729 1.00 69.81 157 ASP A O 1
ATOM 1223 N N . PRO A 1 158 ? 31.007 11.357 -12.209 1.00 64.56 158 PRO A N 1
ATOM 1224 C CA . PRO A 1 158 ? 29.802 10.550 -12.351 1.00 64.56 158 PRO A CA 1
ATOM 1225 C C . PRO A 1 158 ? 29.574 9.992 -13.758 1.00 64.56 158 PRO A C 1
ATOM 1227 O O . PRO A 1 158 ? 28.714 9.119 -13.887 1.00 64.56 158 PRO A O 1
ATOM 1230 N N . LYS A 1 159 ? 30.244 10.547 -14.790 1.00 64.50 159 LYS A N 1
ATOM 1231 C CA . LYS A 1 159 ? 29.998 10.299 -16.224 1.00 64.50 159 LYS A CA 1
ATOM 1232 C C . LYS A 1 159 ? 28.529 9.983 -16.489 1.00 64.50 159 LYS A C 1
ATOM 1234 O O . LYS A 1 159 ? 28.155 8.842 -16.741 1.00 64.50 159 LYS A O 1
ATOM 1239 N N . ILE A 1 160 ? 27.677 10.999 -16.365 1.00 69.62 160 ILE A N 1
ATOM 1240 C CA . ILE A 1 160 ? 26.234 10.837 -16.560 1.00 69.62 160 ILE A CA 1
ATOM 1241 C C . ILE A 1 160 ? 25.975 10.638 -18.051 1.00 69.62 160 ILE A C 1
ATOM 1243 O O . ILE A 1 160 ? 26.238 11.539 -18.850 1.00 69.62 160 ILE A O 1
ATOM 1247 N N . PHE A 1 161 ? 25.434 9.482 -18.426 1.00 71.88 161 PHE A N 1
ATOM 1248 C CA . PHE A 1 161 ? 25.008 9.213 -19.796 1.00 71.88 161 PHE A CA 1
ATOM 1249 C C . PHE A 1 161 ? 23.528 8.831 -19.841 1.00 71.88 161 PHE A C 1
ATOM 1251 O O . PHE A 1 161 ? 22.985 8.190 -18.938 1.00 71.88 161 PHE A O 1
ATOM 1258 N N . PHE A 1 162 ? 22.857 9.269 -20.905 1.00 69.50 162 PHE A N 1
ATOM 1259 C CA . PHE A 1 162 ? 21.464 8.931 -21.172 1.00 69.50 162 PHE A CA 1
ATOM 1260 C C . PHE A 1 162 ? 21.415 7.697 -22.073 1.00 69.50 162 PHE A C 1
ATOM 1262 O O . PHE A 1 162 ? 21.912 7.729 -23.198 1.00 69.50 162 PHE A O 1
ATOM 1269 N N . GLY A 1 163 ? 20.806 6.617 -21.581 1.00 67.25 163 GLY A N 1
ATOM 1270 C CA . GLY A 1 163 ? 20.736 5.331 -22.284 1.00 67.25 163 GLY A CA 1
ATOM 1271 C C . GLY A 1 163 ? 21.755 4.294 -21.801 1.00 67.25 163 GLY A C 1
ATOM 1272 O O . GLY A 1 163 ? 22.511 4.537 -20.868 1.00 67.25 163 GLY A O 1
ATOM 1273 N N . GLY A 1 164 ? 21.717 3.098 -22.387 1.00 71.88 164 GLY A N 1
ATOM 1274 C CA . GLY A 1 164 ? 22.486 1.916 -21.970 1.00 71.88 164 GLY A CA 1
ATOM 1275 C C . GLY A 1 164 ? 21.583 0.699 -21.750 1.00 71.88 164 GLY A C 1
ATOM 1276 O O . GLY A 1 164 ? 20.400 0.856 -21.437 1.00 71.88 164 GLY A O 1
ATOM 1277 N N . ASP A 1 165 ? 22.135 -0.507 -21.892 1.00 72.19 165 ASP A N 1
ATOM 1278 C CA . ASP A 1 165 ? 21.369 -1.767 -21.867 1.00 72.19 165 ASP A CA 1
ATOM 1279 C C . ASP A 1 165 ? 20.541 -1.935 -20.581 1.00 72.19 165 ASP A C 1
ATOM 1281 O O . ASP A 1 165 ? 19.386 -2.365 -20.619 1.00 72.19 165 ASP A O 1
ATOM 1285 N N . ASN A 1 166 ? 21.081 -1.476 -19.447 1.00 74.75 166 ASN A N 1
ATOM 1286 C CA . ASN A 1 166 ? 20.392 -1.485 -18.154 1.00 74.75 166 ASN A CA 1
ATOM 1287 C C . ASN A 1 166 ? 19.093 -0.661 -18.176 1.00 74.75 166 ASN A C 1
ATOM 1289 O O . ASN A 1 166 ? 18.073 -1.087 -17.639 1.00 74.75 166 ASN A O 1
ATOM 1293 N N . VAL A 1 167 ? 19.089 0.511 -18.814 1.00 79.00 167 VAL A N 1
ATOM 1294 C CA . VAL A 1 167 ? 17.902 1.380 -18.858 1.00 79.00 167 VAL A CA 1
ATOM 1295 C C . VAL A 1 167 ? 16.807 0.754 -19.710 1.00 79.00 167 VAL A C 1
ATOM 1297 O O . VAL A 1 167 ? 15.644 0.810 -19.328 1.00 79.00 167 VAL A O 1
ATOM 1300 N N . ILE A 1 168 ? 17.157 0.115 -20.826 1.00 77.31 168 ILE A N 1
ATOM 1301 C CA . ILE A 1 168 ? 16.180 -0.538 -21.711 1.00 77.31 168 ILE A CA 1
ATOM 1302 C C . ILE A 1 168 ? 15.419 -1.635 -20.949 1.00 77.31 168 ILE A C 1
ATOM 1304 O O . ILE A 1 168 ? 14.203 -1.761 -21.085 1.00 77.31 168 ILE A O 1
ATOM 1308 N N . PHE A 1 169 ? 16.122 -2.373 -20.089 1.00 82.06 169 PHE A N 1
ATOM 1309 C CA . PHE A 1 169 ? 15.552 -3.446 -19.282 1.00 82.06 169 PHE A CA 1
ATOM 1310 C C . PHE A 1 169 ? 14.783 -2.932 -18.051 1.00 82.06 169 PHE A C 1
ATOM 1312 O O . PHE A 1 169 ? 13.633 -3.302 -17.832 1.00 82.06 169 PHE A O 1
ATOM 1319 N N . PHE A 1 170 ? 15.366 -2.037 -17.249 1.00 87.19 170 PHE A N 1
ATOM 1320 C CA . PHE A 1 170 ? 14.779 -1.629 -15.964 1.00 87.19 170 PHE A CA 1
ATOM 1321 C C . PHE A 1 170 ? 13.780 -0.469 -16.058 1.00 87.19 170 PHE A C 1
ATOM 1323 O O . PHE A 1 170 ? 13.001 -0.258 -15.120 1.00 87.19 170 PHE A O 1
ATOM 1330 N N . LYS A 1 171 ? 13.746 0.280 -17.167 1.00 89.81 171 LYS A N 1
ATOM 1331 C CA . LYS A 1 171 ? 12.816 1.406 -17.342 1.00 89.81 171 LYS A CA 1
ATOM 1332 C C . LYS A 1 171 ? 11.346 0.966 -17.295 1.00 89.81 171 LYS A C 1
ATOM 1334 O O . LYS A 1 171 ? 10.613 1.540 -16.489 1.00 89.81 171 LYS A O 1
ATOM 1339 N N . PRO A 1 172 ? 10.884 -0.053 -18.052 1.00 90.75 172 PRO A N 1
ATOM 1340 C CA . PRO A 1 172 ? 9.485 -0.490 -17.992 1.00 90.75 172 PRO A CA 1
ATOM 1341 C C . PRO A 1 172 ? 9.073 -1.003 -16.604 1.00 90.75 172 PRO A C 1
ATOM 1343 O O . PRO A 1 172 ? 7.951 -0.757 -16.162 1.00 90.75 172 PRO A O 1
ATOM 1346 N N . MET A 1 173 ? 9.991 -1.663 -15.888 1.00 93.00 173 MET A N 1
ATOM 1347 C CA . MET A 1 173 ? 9.778 -2.109 -14.507 1.00 93.00 173 MET A CA 1
ATOM 1348 C C . MET A 1 173 ? 9.625 -0.919 -13.547 1.00 93.00 173 MET A C 1
ATOM 1350 O O . MET A 1 173 ? 8.671 -0.861 -12.770 1.00 93.00 173 MET A O 1
ATOM 1354 N N . SER A 1 174 ? 10.538 0.053 -13.625 1.00 93.38 174 SER A N 1
ATOM 1355 C CA . SER A 1 174 ? 10.544 1.248 -12.769 1.00 93.38 174 SER A CA 1
ATOM 1356 C C . SER A 1 174 ? 9.294 2.097 -12.983 1.00 93.38 174 SER A C 1
ATOM 1358 O O . SER A 1 174 ? 8.659 2.526 -12.022 1.00 93.38 174 SER A O 1
ATOM 1360 N N . LEU A 1 175 ? 8.888 2.283 -14.242 1.00 93.12 175 LEU A N 1
ATOM 1361 C CA . LEU A 1 175 ? 7.668 3.002 -14.599 1.00 93.12 175 LEU A CA 1
ATOM 1362 C C . LEU A 1 175 ? 6.417 2.313 -14.049 1.00 93.12 175 LEU A C 1
ATOM 1364 O O . LEU A 1 175 ? 5.549 2.985 -13.491 1.00 93.12 175 LEU A O 1
ATOM 1368 N N . ALA A 1 176 ? 6.341 0.982 -14.142 1.00 94.31 176 ALA A N 1
ATOM 1369 C CA . ALA A 1 176 ? 5.226 0.228 -13.583 1.00 94.31 176 ALA A CA 1
ATOM 1370 C C . ALA A 1 176 ? 5.085 0.464 -12.071 1.00 94.31 176 ALA A C 1
ATOM 1372 O O . ALA A 1 176 ? 3.991 0.759 -11.588 1.00 94.31 176 ALA A O 1
ATOM 1373 N N . ILE A 1 177 ? 6.199 0.416 -11.334 1.00 95.12 177 ILE A N 1
ATOM 1374 C CA . ILE A 1 177 ? 6.205 0.675 -9.891 1.00 95.12 177 ILE A CA 1
ATOM 1375 C C . ILE A 1 177 ? 5.821 2.129 -9.597 1.00 95.12 177 ILE A C 1
ATOM 1377 O O . ILE A 1 177 ? 4.969 2.355 -8.746 1.00 95.12 177 ILE A O 1
ATOM 1381 N N . ILE A 1 178 ? 6.392 3.115 -10.297 1.00 94.62 178 ILE A N 1
ATOM 1382 C CA . ILE A 1 178 ? 6.120 4.541 -10.047 1.00 94.62 178 ILE A CA 1
ATOM 1383 C C . ILE A 1 178 ? 4.644 4.876 -10.281 1.00 94.62 178 ILE A C 1
ATOM 1385 O O . ILE A 1 178 ? 4.003 5.458 -9.401 1.00 94.62 178 ILE A O 1
ATOM 1389 N N . TYR A 1 179 ? 4.081 4.503 -11.433 1.00 94.44 179 TYR A N 1
ATOM 1390 C CA . TYR A 1 179 ? 2.682 4.805 -11.746 1.00 94.44 179 TYR A CA 1
ATOM 1391 C C . TYR A 1 179 ? 1.728 4.082 -10.805 1.00 94.44 179 TYR A C 1
ATOM 1393 O O . TYR A 1 179 ? 0.827 4.696 -10.227 1.00 94.44 179 TYR A O 1
ATOM 1401 N N . GLY A 1 180 ? 1.973 2.788 -10.596 1.00 94.00 180 GLY A N 1
ATOM 1402 C CA . GLY A 1 180 ? 1.177 1.979 -9.695 1.00 94.00 180 GLY A CA 1
ATOM 1403 C C . GLY A 1 180 ? 1.228 2.488 -8.262 1.00 94.00 180 GLY A C 1
ATOM 1404 O O . GLY A 1 180 ? 0.183 2.617 -7.638 1.00 94.00 180 GLY A O 1
ATOM 1405 N N . LEU A 1 181 ? 2.405 2.847 -7.745 1.00 94.19 181 LEU A N 1
ATOM 1406 C CA . LEU A 1 181 ? 2.575 3.332 -6.375 1.00 94.19 181 LEU A CA 1
ATOM 1407 C C . LEU A 1 181 ? 1.969 4.718 -6.181 1.00 94.19 181 LEU A C 1
ATOM 1409 O O . LEU A 1 181 ? 1.330 4.956 -5.159 1.00 94.19 181 LEU A O 1
ATOM 1413 N N . THR A 1 182 ? 2.113 5.615 -7.157 1.00 93.25 182 THR A N 1
ATOM 1414 C CA . THR A 1 182 ? 1.497 6.950 -7.117 1.00 93.25 182 THR A CA 1
ATOM 1415 C C . THR A 1 182 ? -0.020 6.831 -6.989 1.00 93.25 182 THR A C 1
ATOM 1417 O O . THR A 1 182 ? -0.625 7.410 -6.085 1.00 93.25 182 THR A O 1
ATOM 1420 N N . PHE A 1 183 ? -0.633 6.005 -7.839 1.00 92.62 183 PHE A N 1
ATOM 1421 C CA . PHE A 1 183 ? -2.069 5.756 -7.801 1.00 92.62 183 PHE A CA 1
ATOM 1422 C C . PHE A 1 183 ? -2.485 5.008 -6.523 1.00 92.62 183 PHE A C 1
ATOM 1424 O O . PHE A 1 183 ? -3.391 5.433 -5.805 1.00 92.62 183 PHE A O 1
ATOM 1431 N N . ALA A 1 184 ? -1.772 3.935 -6.175 1.00 91.88 184 ALA A N 1
ATOM 1432 C CA . ALA A 1 184 ? -2.047 3.114 -5.002 1.00 91.88 184 ALA A CA 1
ATOM 1433 C C . ALA A 1 184 ? -1.933 3.883 -3.695 1.00 91.88 184 ALA A C 1
ATOM 1435 O O . ALA A 1 184 ? -2.655 3.574 -2.757 1.00 91.88 184 ALA A O 1
ATOM 1436 N N . THR A 1 185 ? -1.032 4.856 -3.601 1.00 91.81 185 THR A N 1
ATOM 1437 C CA . THR A 1 185 ? -0.840 5.651 -2.385 1.00 91.81 185 THR A CA 1
ATOM 1438 C C . THR A 1 185 ? -2.086 6.473 -2.096 1.00 91.81 185 THR A C 1
ATOM 1440 O O . THR A 1 185 ? -2.616 6.418 -0.986 1.00 91.81 185 THR A O 1
ATOM 1443 N N . PHE A 1 186 ? -2.616 7.155 -3.114 1.00 89.81 186 PHE A N 1
ATOM 1444 C CA . PHE A 1 186 ? -3.868 7.892 -2.990 1.00 89.81 186 PHE A CA 1
ATOM 1445 C C . PHE A 1 186 ? -5.035 6.957 -2.651 1.00 89.81 186 PHE A C 1
ATOM 1447 O O . PHE A 1 186 ? -5.779 7.206 -1.701 1.00 89.81 186 PHE A O 1
ATOM 1454 N N . LEU A 1 187 ? -5.150 5.831 -3.363 1.00 87.88 187 LEU A N 1
ATOM 1455 C CA . LEU A 1 187 ? -6.202 4.856 -3.090 1.00 87.88 187 LEU A CA 1
ATOM 1456 C C . LEU A 1 187 ? -6.081 4.244 -1.696 1.00 87.88 187 LEU A C 1
ATOM 1458 O O . LEU A 1 187 ? -7.079 4.129 -1.004 1.00 87.88 187 LEU A O 1
ATOM 1462 N N . THR A 1 188 ? -4.889 3.884 -1.238 1.00 88.00 188 THR A N 1
ATOM 1463 C CA . THR A 1 188 ? -4.693 3.261 0.077 1.00 88.00 188 THR A CA 1
ATOM 1464 C C . THR A 1 188 ? -5.107 4.218 1.187 1.00 88.00 188 THR A C 1
ATOM 1466 O O . THR A 1 188 ? -5.757 3.805 2.137 1.00 88.00 188 THR A O 1
ATOM 1469 N N . LEU A 1 189 ? -4.813 5.510 1.059 1.00 89.06 189 LEU A N 1
ATOM 1470 C CA . LEU A 1 189 ? -5.156 6.497 2.083 1.00 89.06 189 LEU A CA 1
ATOM 1471 C C . LEU A 1 189 ? -6.648 6.846 2.135 1.00 89.06 189 LEU A C 1
ATOM 1473 O O . LEU A 1 189 ? -7.118 7.303 3.173 1.00 89.06 189 LEU A O 1
ATOM 1477 N N . VAL A 1 190 ? -7.395 6.624 1.052 1.00 90.62 190 VAL A N 1
ATOM 1478 C CA . VAL A 1 190 ? -8.834 6.930 0.981 1.00 90.62 190 VAL A CA 1
ATOM 1479 C C . VAL A 1 190 ? -9.681 5.660 1.070 1.00 90.62 190 VAL A C 1
ATOM 1481 O O . VAL A 1 190 ? -10.546 5.530 1.933 1.00 90.62 190 VAL A O 1
ATOM 1484 N N . VAL A 1 191 ? -9.422 4.696 0.190 1.00 90.94 191 VAL A N 1
ATOM 1485 C CA . VAL A 1 191 ? -10.206 3.469 0.025 1.00 90.94 191 VAL A CA 1
ATOM 1486 C C . VAL A 1 191 ? -10.053 2.546 1.228 1.00 90.94 191 VAL A C 1
ATOM 1488 O O . VAL A 1 191 ? -11.066 2.052 1.713 1.00 90.94 191 VAL A O 1
ATOM 1491 N N . VAL A 1 192 ? -8.842 2.333 1.760 1.00 92.44 192 VAL A N 1
ATOM 1492 C CA . VAL A 1 192 ? -8.650 1.393 2.884 1.00 92.44 192 VAL A CA 1
ATOM 1493 C C . VAL A 1 192 ? -9.370 1.870 4.155 1.00 92.44 192 VAL A C 1
ATOM 1495 O O . VAL A 1 192 ? -10.138 1.076 4.703 1.00 92.44 192 VAL A O 1
ATOM 1498 N N . PRO A 1 193 ? -9.240 3.137 4.607 1.00 92.00 193 PRO A N 1
ATOM 1499 C CA . PRO A 1 193 ? -10.023 3.658 5.731 1.00 92.00 193 PRO A CA 1
ATOM 1500 C C . PRO A 1 193 ? -11.537 3.570 5.513 1.00 92.00 193 PRO A C 1
ATOM 1502 O O . PRO A 1 193 ? -12.267 3.123 6.401 1.00 92.00 193 PRO A O 1
ATOM 1505 N N . THR A 1 194 ? -12.021 3.943 4.324 1.00 92.00 194 THR A N 1
ATOM 1506 C CA . THR A 1 194 ? -13.457 3.938 4.010 1.00 92.00 194 THR A CA 1
ATOM 1507 C C . THR A 1 194 ? -14.026 2.520 3.925 1.00 92.00 194 THR A C 1
ATOM 1509 O O . THR A 1 194 ? -15.101 2.257 4.472 1.00 92.00 194 THR A O 1
ATOM 1512 N N . MET A 1 195 ? -13.312 1.577 3.303 1.00 92.06 195 MET A N 1
ATOM 1513 C CA . MET A 1 195 ? -13.702 0.164 3.280 1.00 92.06 195 MET A CA 1
ATOM 1514 C C . MET A 1 195 ? -13.689 -0.433 4.683 1.00 92.06 195 MET A C 1
ATOM 1516 O O . MET A 1 195 ? -14.634 -1.126 5.059 1.00 92.06 195 MET A O 1
ATOM 1520 N N . TYR A 1 196 ? -12.661 -0.128 5.477 1.00 92.19 196 TYR A N 1
ATOM 1521 C CA . TYR A 1 196 ? -12.569 -0.581 6.859 1.00 92.19 196 TYR A CA 1
ATOM 1522 C C . TYR A 1 196 ? -13.779 -0.124 7.681 1.00 92.19 196 TYR A C 1
ATOM 1524 O O . TYR A 1 196 ? -14.431 -0.941 8.336 1.00 92.19 196 TYR A O 1
ATOM 1532 N N . TYR A 1 197 ? -14.119 1.165 7.604 1.00 91.88 197 TYR A N 1
ATOM 1533 C CA . TYR A 1 197 ? -15.276 1.727 8.297 1.00 91.88 197 TYR A CA 1
ATOM 1534 C C . TYR A 1 197 ? -16.592 1.088 7.834 1.00 91.88 197 TYR A C 1
ATOM 1536 O O . TYR A 1 197 ? -17.413 0.684 8.656 1.00 91.88 197 TYR A O 1
ATOM 1544 N N . THR A 1 198 ? -16.772 0.939 6.520 1.00 91.25 198 THR A N 1
ATOM 1545 C CA . THR A 1 198 ? -17.998 0.386 5.925 1.00 91.25 198 THR A CA 1
ATOM 1546 C C . THR A 1 198 ? -18.215 -1.073 6.320 1.00 91.25 198 THR A C 1
ATOM 1548 O O . THR A 1 198 ? -19.310 -1.439 6.745 1.00 91.25 198 THR A O 1
ATOM 1551 N N . ILE A 1 199 ? -17.171 -1.905 6.251 1.00 89.81 199 ILE A N 1
ATOM 1552 C CA . ILE A 1 199 ? -17.247 -3.316 6.651 1.00 89.81 199 ILE A CA 1
ATOM 1553 C C . ILE A 1 199 ? -17.517 -3.440 8.150 1.00 89.81 199 ILE A C 1
ATOM 1555 O O . ILE A 1 199 ? -18.275 -4.314 8.571 1.00 89.81 199 ILE A O 1
ATOM 1559 N N . TYR A 1 200 ? -16.932 -2.566 8.971 1.00 87.56 200 TYR A N 1
ATOM 1560 C CA . TYR A 1 200 ? -17.214 -2.575 10.400 1.00 87.56 200 TYR A CA 1
ATOM 1561 C C . TYR A 1 200 ? -18.664 -2.185 10.707 1.00 87.56 200 TYR A C 1
ATOM 1563 O O . TYR A 1 200 ? -19.341 -2.892 11.451 1.00 87.56 200 TYR A O 1
ATOM 1571 N N . ARG A 1 201 ? -19.173 -1.119 10.080 1.00 87.75 201 ARG A N 1
ATOM 1572 C CA . ARG A 1 201 ? -20.580 -0.709 10.189 1.00 87.75 201 ARG A CA 1
ATOM 1573 C C . ARG A 1 201 ? -21.529 -1.827 9.755 1.00 87.75 201 ARG A C 1
ATOM 1575 O O . ARG A 1 201 ? -22.529 -2.071 10.424 1.00 87.75 201 ARG A O 1
ATOM 1582 N N . PHE A 1 202 ? -21.192 -2.535 8.676 1.00 87.44 202 PHE A N 1
ATOM 1583 C CA . PHE A 1 202 ? -21.955 -3.691 8.211 1.00 87.44 202 PHE A CA 1
ATOM 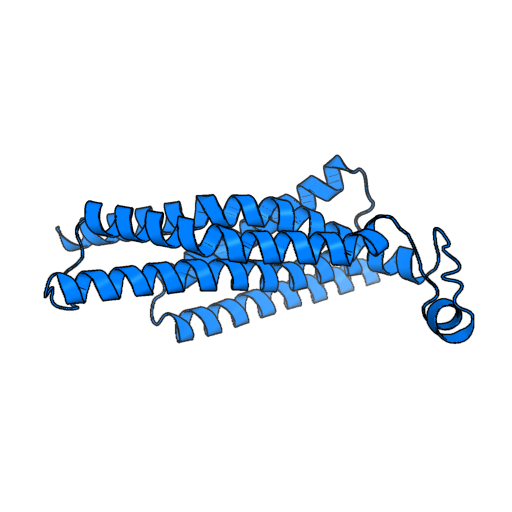1584 C C . PHE A 1 202 ? -21.990 -4.819 9.253 1.00 87.44 202 PHE A C 1
ATOM 1586 O O . PHE A 1 202 ? -23.048 -5.397 9.485 1.00 87.44 202 PHE A O 1
ATOM 1593 N N . LYS A 1 203 ? -20.874 -5.090 9.949 1.00 84.44 203 LYS A N 1
ATOM 1594 C CA . LYS A 1 203 ? -20.859 -6.050 11.066 1.00 84.44 203 LYS A CA 1
ATOM 1595 C C . LYS A 1 203 ? -21.779 -5.618 12.205 1.00 84.44 203 LYS A C 1
ATOM 1597 O O . LYS A 1 203 ? -22.549 -6.444 12.671 1.00 84.44 203 LYS A O 1
ATOM 1602 N N . ILE A 1 204 ? -21.735 -4.353 12.634 1.00 82.50 204 ILE A N 1
ATOM 1603 C CA . ILE A 1 204 ? -22.639 -3.861 13.691 1.00 82.50 204 ILE A CA 1
ATOM 1604 C C . ILE A 1 204 ? -24.099 -4.087 13.294 1.00 82.50 204 ILE A C 1
ATOM 1606 O O . ILE A 1 204 ? -24.861 -4.632 14.083 1.00 82.50 204 ILE A O 1
ATOM 1610 N N . TRP A 1 205 ? -24.470 -3.716 12.065 1.00 81.56 205 TRP A N 1
ATOM 1611 C CA . TRP A 1 205 ? -25.829 -3.906 11.560 1.00 81.56 205 TRP A CA 1
ATOM 1612 C C . TRP A 1 205 ? -26.257 -5.381 11.555 1.00 81.56 205 TRP A C 1
ATOM 1614 O O . TRP A 1 205 ? -27.391 -5.682 11.912 1.00 81.56 205 TRP A O 1
ATOM 1624 N N . LEU A 1 206 ? -25.351 -6.296 11.196 1.00 83.50 206 LEU A N 1
ATOM 1625 C CA . LEU A 1 206 ? -25.629 -7.732 11.178 1.00 83.50 206 LEU A CA 1
ATOM 1626 C C . LEU A 1 206 ? -25.804 -8.323 12.589 1.00 83.50 206 LEU A C 1
ATOM 1628 O O . LEU A 1 206 ? -26.629 -9.205 12.763 1.00 83.50 206 LEU A O 1
ATOM 1632 N N . PHE A 1 207 ? -25.029 -7.858 13.576 1.00 76.19 207 PHE A N 1
ATOM 1633 C CA . PHE A 1 207 ? -25.059 -8.373 14.955 1.00 76.19 207 PHE A CA 1
ATOM 1634 C C . PHE A 1 207 ? -26.102 -7.695 15.860 1.00 76.19 207 PHE A C 1
ATOM 1636 O O . PHE A 1 207 ? -26.377 -8.203 16.943 1.00 76.19 207 PHE A O 1
ATOM 1643 N N . GLN A 1 208 ? -26.656 -6.546 15.461 1.00 66.50 208 GLN A N 1
ATOM 1644 C CA . GLN A 1 208 ? -27.753 -5.872 16.173 1.00 66.50 208 GLN A CA 1
ATOM 1645 C C . GLN A 1 208 ? -29.149 -6.374 15.764 1.00 66.50 208 GLN A C 1
ATOM 1647 O O . GLN A 1 208 ? -30.143 -5.887 16.303 1.00 66.50 208 GLN A O 1
ATOM 1652 N N . LYS A 1 209 ? -29.230 -7.311 14.816 1.00 50.06 209 LYS A N 1
ATOM 1653 C CA . LYS A 1 209 ? -30.468 -7.926 14.337 1.00 50.06 209 LYS A CA 1
ATOM 1654 C C . LYS A 1 209 ? -30.548 -9.374 14.805 1.00 50.06 209 LYS A C 1
ATOM 1656 O O . LYS A 1 209 ? -31.674 -9.795 15.140 1.00 50.06 209 LYS A O 1
#

Mean predicted aligned error: 6.66 Å

Sequence (209 aa):
MEDQQKELSFLSTALLVAVFLILLILVTQFNAFSSPVIILTSVVLSLAGVFLGIVISRNDFVIIMTMIGIISLAGIVVNNAIVLVDYTNLIRRRKRKELDIDIKILLSNEEVKEAVIEGGKTRLRPVLLTAITTILGLFPLASGLNIDFFSLVKEWDPKIFFGGDNVIFFKPMSLAIIYGLTFATFLTLVVVPTMYYTIYRFKIWLFQK

pLDDT: mean 87.23, std 7.88, range [50.06, 95.44]

Secondary structure (DSSP, 8-state):
-HHHHHHHHHHHHHHHHHHHHHHHHHHHHHSSSHHHHHHHHHHHHHHHHHHHHHHHHT----HHHHHHHHHHHHHHHHHHHHHHHHHHHHHHHHHHHHTT--TTSPPPHHHHHHHHHHHHHHHHHHHHHHHHHHHHHHHHHHHTEE--HHHHHHHS----EE--HHHHHHHHHHHHHHHHHHHHHHHHHHHHHHHHHHHHHHHHHHHT-

Nearest PDB structures (foldseek):
  8d9p-assembly1_A  TM=2.806E-01  e=2.280E+00  synthetic construct
  6z0c-assembly1_A  TM=2.465E-01  e=3.587E+00  Escherichia coli

Solvent-accessible surface area (backbone atoms only — not comparable to full-atom values): 10905 Å² total; per-residue (Å²): 111,68,63,60,52,52,51,50,54,51,51,53,51,50,45,51,52,51,53,50,53,52,44,55,52,34,32,68,72,64,74,37,73,66,63,34,53,50,37,51,49,48,38,62,55,16,52,55,25,23,55,51,43,36,61,76,67,71,53,78,86,46,65,70,37,30,50,51,17,48,53,55,37,42,56,56,49,39,51,51,37,48,60,37,53,52,44,23,52,50,45,46,55,49,53,32,61,76,68,71,50,58,91,87,59,79,77,53,73,63,60,49,52,50,24,39,52,52,24,47,63,67,38,47,57,62,46,50,50,54,46,51,53,50,38,61,69,35,40,43,39,48,74,26,51,40,65,39,64,65,42,30,73,74,66,74,40,46,67,76,41,80,55,57,76,66,33,73,55,46,19,42,16,34,43,26,30,41,31,14,44,59,43,26,51,59,43,44,68,50,50,44,50,51,50,53,52,51,54,51,52,51,49,52,59,63,74,75,107

Foldseek 3Di:
DVVLVVLLVVLVVVLVVLLVVLQVVQCVVVVDNLLSVLLSVLLVVLQVLLVVLCVVVVHDDPRNLLSVLSSVLSVLLSVLLCQLVVQLVVQLVVVCVVVVHPPPDADDLVSSLVSLVVSLVVSLVVLVVSLVVLLVVLVCLQQQWQFDVVCCVPVVDRPIDRHDPSSVRNNSSSSSNNRSSVSSSVCSSPSSSVSVSVVSVVVVVVVVD